Protein AF-A0AAV9NFY0-F1 (afdb_monomer_lite)

Radius of gyration: 28.4 Å; chains: 1; bounding box: 56×54×100 Å

pLDDT: mean 82.17, std 16.0, range [39.62, 98.62]

Secondary structure (DSSP, 8-state):
---GGGSPPPHHHHHHHHHHHH--SS-PPPGGGGHHHHHHHHHHHHHHHHTS-TTTTTTTT-S--SHHHHHHHHHHHHHTTTSBHHHHHHHHHH-HHHHTT--HHHHHHHHHHHHHHHH---B--GGGGGGSTTS--B---SSSBHHHHHHHHS--------TTTSB--TT--HHHHTT-GGGSTTTTTS-GGGS-----HHHHHHHHHTT----S-----S----BGGG-TTTHHHHHHHIIIIISSPPSSHHHHHH--S-HHHHHHHHHHHHHHHHHHHHHHHHHHHHHHHHHHHHHHHHHT-

Structure (mmCIF, N/CA/C/O backbone):
data_AF-A0AAV9NFY0-F1
#
_entry.id   AF-A0AAV9NFY0-F1
#
loop_
_atom_site.group_PDB
_atom_site.id
_atom_site.type_symbol
_atom_site.label_atom_id
_atom_site.label_alt_id
_atom_site.label_comp_id
_atom_site.label_asym_id
_atom_site.label_entity_id
_atom_site.label_seq_id
_atom_site.pdbx_PDB_ins_code
_atom_site.Cartn_x
_atom_site.Cartn_y
_atom_site.Cartn_z
_atom_site.occupancy
_atom_site.B_iso_or_equiv
_atom_site.auth_seq_id
_atom_site.auth_comp_id
_atom_site.auth_asym_id
_atom_site.auth_atom_id
_atom_site.pdbx_PDB_model_num
ATOM 1 N N . MET A 1 1 ? -4.321 25.212 15.165 1.00 55.75 1 MET A N 1
ATOM 2 C CA . MET A 1 1 ? -3.124 24.359 15.338 1.00 55.75 1 MET A CA 1
ATOM 3 C C . MET A 1 1 ? -3.125 23.376 14.185 1.00 55.75 1 MET A C 1
ATOM 5 O O . MET A 1 1 ? -4.157 22.753 13.983 1.00 55.75 1 MET A O 1
ATOM 9 N N . GLY A 1 2 ? -2.055 23.314 13.389 1.00 67.56 2 GLY A N 1
ATOM 10 C CA . GLY A 1 2 ? -1.957 22.322 12.312 1.00 67.56 2 GLY A CA 1
ATOM 11 C C . GLY A 1 2 ? -1.939 20.905 12.888 1.00 67.56 2 GLY A C 1
ATOM 12 O O . GLY A 1 2 ? -1.443 20.710 13.998 1.00 67.56 2 GLY A O 1
ATOM 13 N N . SER A 1 3 ? -2.513 19.942 12.166 1.00 78.06 3 SER A N 1
ATOM 14 C CA . SER A 1 3 ? -2.456 18.533 12.560 1.00 78.06 3 SER A CA 1
ATOM 15 C C . SER A 1 3 ? -1.004 18.048 12.506 1.00 78.06 3 SER A C 1
ATOM 17 O O . SER A 1 3 ? -0.350 18.176 11.470 1.00 78.06 3 SER A O 1
ATOM 19 N N . LEU A 1 4 ? -0.491 17.501 13.614 1.00 81.44 4 LEU A N 1
ATOM 20 C CA . LEU A 1 4 ? 0.865 16.935 13.677 1.00 81.44 4 LEU A CA 1
ATOM 21 C C . LEU A 1 4 ? 0.987 15.658 12.836 1.00 81.44 4 LEU A C 1
ATOM 23 O O . LEU A 1 4 ? 2.092 15.240 12.507 1.00 81.44 4 LEU A O 1
ATOM 27 N N . LEU A 1 5 ? -0.145 15.077 12.431 1.00 86.94 5 LEU A N 1
ATOM 28 C CA . LEU A 1 5 ? -0.211 13.917 11.546 1.00 86.94 5 LEU A CA 1
ATOM 29 C C . LEU A 1 5 ? 0.397 14.163 10.153 1.00 86.94 5 LEU A C 1
ATOM 31 O O . LEU A 1 5 ? 0.743 13.211 9.455 1.00 86.94 5 LEU A O 1
ATOM 35 N N . LEU A 1 6 ? 0.482 15.433 9.738 1.00 82.56 6 LEU A N 1
ATOM 36 C CA . LEU A 1 6 ? 0.958 15.842 8.412 1.00 82.56 6 LEU A CA 1
ATOM 37 C C . LEU A 1 6 ? 2.482 15.921 8.325 1.00 82.56 6 LEU A C 1
ATOM 39 O O . LEU A 1 6 ? 3.059 15.855 7.238 1.00 82.56 6 LEU A O 1
ATOM 43 N N . THR A 1 7 ? 3.147 16.081 9.465 1.00 89.56 7 THR A N 1
ATOM 44 C CA . THR A 1 7 ? 4.604 16.023 9.518 1.00 89.56 7 THR A CA 1
ATOM 45 C C . THR A 1 7 ? 5.061 14.574 9.522 1.00 89.56 7 THR A C 1
ATOM 47 O O . THR A 1 7 ? 4.370 13.699 10.031 1.00 89.56 7 THR A O 1
ATOM 50 N N . SER A 1 8 ? 6.234 14.305 8.946 1.00 92.19 8 SER A N 1
ATOM 51 C CA . SER A 1 8 ? 6.843 12.981 9.082 1.00 92.19 8 SER A CA 1
ATOM 52 C C . SER A 1 8 ? 7.008 12.667 10.574 1.00 92.19 8 SER A C 1
ATOM 54 O O . SER A 1 8 ? 7.524 13.534 11.286 1.00 92.19 8 SER A O 1
ATOM 56 N N . PRO A 1 9 ? 6.614 11.472 11.053 1.00 94.12 9 PRO A N 1
ATOM 57 C CA . PRO A 1 9 ? 6.821 11.098 12.446 1.00 94.12 9 PRO A CA 1
ATOM 58 C C . PRO A 1 9 ? 8.308 11.195 12.793 1.00 94.12 9 PRO A C 1
ATOM 60 O O . PRO A 1 9 ? 9.162 10.846 11.969 1.00 94.12 9 PRO A O 1
ATOM 63 N N . ALA A 1 10 ? 8.607 11.661 14.005 1.00 95.69 10 ALA A N 1
ATOM 64 C CA . ALA A 1 10 ? 9.953 11.599 14.562 1.00 95.69 10 ALA A CA 1
ATOM 65 C C . ALA A 1 10 ? 10.424 10.136 14.675 1.00 95.69 10 ALA A C 1
ATOM 67 O O . ALA A 1 10 ? 9.612 9.213 14.646 1.00 95.69 10 ALA A O 1
ATOM 68 N N . GLU A 1 11 ? 11.734 9.909 14.737 1.00 94.56 11 GLU A N 1
ATOM 69 C CA . GLU A 1 11 ? 12.327 8.563 14.690 1.00 94.56 11 GLU A CA 1
ATOM 70 C C . GLU A 1 11 ? 11.853 7.659 15.840 1.00 94.56 11 GLU A C 1
ATOM 72 O O . GLU A 1 11 ? 11.498 6.503 15.623 1.00 94.56 11 GLU A O 1
ATOM 77 N N . ASP A 1 12 ? 11.736 8.207 17.046 1.00 94.75 12 ASP A N 1
ATOM 78 C CA . ASP A 1 12 ? 11.167 7.535 18.215 1.00 94.75 12 ASP A CA 1
ATOM 79 C C . ASP A 1 12 ? 9.696 7.139 18.002 1.00 94.75 12 ASP A C 1
ATOM 81 O O . ASP A 1 12 ? 9.290 6.021 18.325 1.00 94.75 12 ASP A O 1
ATOM 85 N N . VAL A 1 13 ? 8.909 8.022 17.383 1.00 95.38 13 VAL A N 1
ATOM 86 C CA . VAL A 1 13 ? 7.513 7.752 17.014 1.00 95.38 13 VAL A CA 1
ATOM 87 C C . VAL A 1 13 ? 7.430 6.689 15.917 1.00 95.38 13 VAL A C 1
ATOM 89 O O . VAL A 1 13 ? 6.544 5.839 15.964 1.00 95.38 13 VAL A O 1
ATOM 92 N N . GLN A 1 14 ? 8.353 6.686 14.949 1.00 95.06 14 GLN A N 1
ATOM 93 C CA . GLN A 1 14 ? 8.437 5.623 13.942 1.00 95.06 14 GLN A CA 1
ATOM 94 C C . GLN A 1 14 ? 8.663 4.275 14.619 1.00 95.06 14 GLN A C 1
ATOM 96 O O . GLN A 1 14 ? 7.884 3.357 14.389 1.00 95.06 14 GLN A O 1
ATOM 101 N N . LEU A 1 15 ? 9.649 4.168 15.512 1.00 92.44 15 LEU A N 1
ATOM 102 C CA . LEU A 1 15 ? 9.906 2.935 16.260 1.00 92.44 15 LEU A CA 1
ATOM 103 C C . LEU A 1 15 ? 8.690 2.496 17.088 1.00 92.44 15 LEU A C 1
ATOM 105 O O . LEU A 1 15 ? 8.376 1.308 17.118 1.00 92.44 15 LEU A O 1
ATOM 109 N N . ALA A 1 16 ? 7.958 3.434 17.695 1.00 95.12 16 ALA A N 1
ATOM 110 C CA . ALA A 1 16 ? 6.722 3.129 18.416 1.00 95.12 16 ALA A CA 1
ATOM 111 C C . ALA A 1 16 ? 5.608 2.600 17.491 1.00 95.12 16 ALA A C 1
ATOM 113 O O . ALA A 1 16 ? 4.932 1.630 17.843 1.00 95.12 16 ALA A O 1
ATOM 114 N N . ILE A 1 17 ? 5.434 3.187 16.298 1.00 95.19 17 ILE A N 1
ATOM 115 C CA . ILE A 1 17 ? 4.502 2.687 15.271 1.00 95.19 17 ILE A CA 1
ATOM 116 C C . ILE A 1 17 ? 4.896 1.267 14.866 1.00 95.19 17 ILE A C 1
ATOM 118 O O . ILE A 1 17 ? 4.054 0.370 14.887 1.00 95.19 17 ILE A O 1
ATOM 122 N N . LEU A 1 18 ? 6.170 1.053 14.526 1.00 93.06 18 LEU A N 1
ATOM 123 C CA . LEU A 1 18 ? 6.678 -0.248 14.091 1.00 93.06 18 LEU A CA 1
ATOM 124 C C . LEU A 1 18 ? 6.509 -1.303 15.188 1.00 93.06 18 LEU A C 1
ATOM 126 O O . LEU A 1 18 ? 6.046 -2.404 14.903 1.00 93.06 18 LEU A O 1
ATOM 130 N N . GLY A 1 19 ? 6.789 -0.939 16.441 1.00 93.06 19 GLY A N 1
ATOM 131 C CA . GLY A 1 19 ? 6.533 -1.779 17.604 1.00 93.06 19 GLY A CA 1
ATOM 132 C C . GLY A 1 19 ? 5.056 -2.153 17.707 1.00 93.06 19 GLY A C 1
ATOM 133 O O . GLY A 1 19 ? 4.703 -3.321 17.692 1.00 93.06 19 GLY A O 1
ATOM 134 N N . VAL A 1 20 ? 4.133 -1.195 17.708 1.00 94.06 20 VAL A N 1
ATOM 135 C CA . VAL A 1 20 ? 2.707 -1.546 17.830 1.00 94.06 20 VAL A CA 1
ATOM 136 C C . VAL A 1 20 ? 2.196 -2.371 16.644 1.00 94.06 20 VAL A C 1
ATOM 138 O O . VAL A 1 20 ? 1.358 -3.258 16.827 1.00 94.06 20 VAL A O 1
ATOM 141 N N . PHE A 1 21 ? 2.697 -2.126 15.437 1.00 93.62 21 PHE A N 1
ATOM 142 C CA . PHE A 1 21 ? 2.168 -2.752 14.228 1.00 93.62 21 PHE A CA 1
ATOM 143 C C . PHE A 1 21 ? 2.713 -4.167 14.026 1.00 93.62 21 PHE A C 1
ATOM 145 O O . PHE A 1 21 ? 1.934 -5.056 13.674 1.00 93.62 21 PHE A O 1
ATOM 152 N N . PHE A 1 22 ? 4.005 -4.373 14.297 1.00 88.44 22 PHE A N 1
ATOM 153 C CA . PHE A 1 22 ? 4.735 -5.603 13.976 1.00 88.44 22 PHE A CA 1
ATOM 154 C C . PHE A 1 22 ? 5.272 -6.355 15.201 1.00 88.44 22 PHE A C 1
ATOM 156 O O . PHE A 1 22 ? 5.701 -7.496 15.059 1.00 88.44 22 PHE A O 1
ATOM 163 N N . ASP A 1 23 ? 5.249 -5.779 16.408 1.00 83.50 23 ASP A N 1
ATOM 164 C CA . ASP A 1 23 ? 5.735 -6.497 17.589 1.00 83.50 23 ASP A CA 1
ATOM 165 C C . ASP A 1 23 ? 4.782 -7.644 17.954 1.00 83.50 23 ASP A C 1
ATOM 167 O O . ASP A 1 23 ? 3.644 -7.446 18.404 1.00 83.50 23 ASP A O 1
ATOM 171 N N . ASN A 1 24 ? 5.294 -8.854 17.735 1.00 70.81 24 ASN A N 1
ATOM 172 C CA . ASN A 1 24 ? 4.739 -10.127 18.184 1.00 70.81 24 ASN A CA 1
ATOM 173 C C . ASN A 1 24 ? 5.495 -10.674 19.414 1.00 70.81 24 ASN A C 1
ATOM 175 O O . ASN A 1 24 ? 5.360 -11.848 19.758 1.00 70.81 24 ASN A O 1
ATOM 179 N N . GLY A 1 25 ? 6.290 -9.833 20.083 1.00 72.06 25 GLY A N 1
ATOM 180 C CA . GLY A 1 25 ? 6.914 -10.105 21.375 1.00 72.06 25 GLY A CA 1
ATOM 181 C C . GLY A 1 25 ? 8.348 -10.630 21.327 1.00 72.06 25 GLY A C 1
ATOM 182 O O . GLY A 1 25 ? 8.898 -10.885 22.392 1.00 72.06 25 GLY A O 1
ATOM 183 N N . ASN A 1 26 ? 8.966 -10.798 20.148 1.00 68.44 26 ASN A N 1
ATOM 184 C CA . ASN A 1 26 ? 10.285 -11.447 20.049 1.00 68.44 26 ASN A CA 1
ATOM 185 C C . ASN A 1 26 ? 11.326 -10.744 19.159 1.00 68.44 26 ASN A C 1
ATOM 187 O O . ASN A 1 26 ? 12.513 -11.013 19.329 1.00 68.44 26 ASN A O 1
ATOM 191 N N . HIS A 1 27 ? 10.941 -9.861 18.231 1.00 80.44 27 HIS A N 1
ATOM 192 C CA . HIS A 1 27 ? 11.902 -9.142 17.385 1.00 80.44 27 HIS A CA 1
ATOM 193 C C . HIS A 1 27 ? 11.233 -7.947 16.691 1.00 80.44 27 HIS A C 1
ATOM 195 O O . HIS A 1 27 ? 10.330 -8.138 15.881 1.00 80.44 27 HIS A O 1
ATOM 201 N N . VAL A 1 28 ? 11.697 -6.721 16.949 1.00 76.56 28 VAL A N 1
ATOM 202 C CA . VAL A 1 28 ? 11.313 -5.556 16.131 1.00 76.56 28 VAL A CA 1
ATOM 203 C C . VAL A 1 28 ? 12.152 -5.604 14.852 1.00 76.56 28 VAL A C 1
ATOM 205 O O . VAL A 1 28 ? 13.378 -5.666 14.961 1.00 76.56 28 VAL A O 1
ATOM 208 N N . PRO A 1 29 ? 11.557 -5.652 13.646 1.00 79.00 29 PRO A N 1
ATOM 209 C CA . PRO A 1 29 ? 12.341 -5.701 12.418 1.00 79.00 29 PRO A CA 1
ATOM 210 C C . PRO A 1 29 ? 13.229 -4.460 12.287 1.00 79.00 29 PRO A C 1
ATOM 212 O O . PRO A 1 29 ? 12.871 -3.379 12.756 1.00 79.00 29 PRO A O 1
ATOM 215 N N . ASP A 1 30 ? 14.382 -4.618 11.639 1.00 83.75 30 ASP A N 1
ATOM 216 C CA . ASP A 1 30 ? 15.305 -3.511 11.400 1.00 83.75 30 ASP A CA 1
ATOM 217 C C . ASP A 1 30 ? 14.607 -2.373 10.637 1.00 83.75 30 ASP A C 1
ATOM 219 O O . ASP A 1 30 ? 13.879 -2.615 9.665 1.00 83.75 30 ASP A O 1
ATOM 223 N N . GLN A 1 31 ? 14.825 -1.132 11.073 1.00 84.50 31 GLN A N 1
ATOM 224 C CA . GLN A 1 31 ? 14.125 0.044 10.552 1.00 84.50 31 GLN A CA 1
ATOM 225 C C . GLN A 1 31 ? 14.367 0.230 9.050 1.00 84.50 31 GLN A C 1
ATOM 227 O O . GLN A 1 31 ? 13.444 0.588 8.316 1.00 84.50 31 GLN A O 1
ATOM 232 N N . GLU A 1 32 ? 15.573 -0.079 8.567 1.00 85.06 32 GLU A N 1
ATOM 233 C CA . GLU A 1 32 ? 15.914 0.008 7.143 1.00 85.06 32 GLU A CA 1
ATOM 234 C C . GLU A 1 32 ? 15.077 -0.966 6.298 1.00 85.06 32 GLU A C 1
ATOM 236 O O . GLU A 1 32 ? 14.661 -0.638 5.182 1.00 85.06 32 GLU A O 1
ATOM 241 N N . SER A 1 33 ? 14.765 -2.153 6.830 1.00 81.75 33 SER A N 1
ATOM 242 C CA . SER A 1 33 ? 13.902 -3.131 6.148 1.00 81.75 33 SER A CA 1
ATOM 243 C C . SER A 1 33 ? 12.436 -2.678 6.076 1.00 81.75 33 SER A C 1
ATOM 245 O O . SER A 1 33 ? 11.690 -3.096 5.188 1.00 81.75 33 SER A O 1
ATOM 247 N N . LEU A 1 34 ? 12.036 -1.783 6.986 1.00 87.56 34 LEU A N 1
ATOM 248 C CA . LEU A 1 34 ? 10.688 -1.225 7.112 1.00 87.56 34 LEU A CA 1
ATOM 249 C C . LEU A 1 34 ? 10.532 0.143 6.439 1.00 87.56 34 LEU A C 1
ATOM 251 O O . LEU A 1 34 ? 9.438 0.711 6.436 1.00 87.56 34 LEU A O 1
ATOM 255 N N . LYS A 1 35 ? 11.582 0.660 5.795 1.00 89.12 35 LYS A N 1
ATOM 256 C CA . LYS A 1 35 ? 11.529 1.919 5.043 1.00 89.12 35 LYS A CA 1
ATOM 257 C C . LYS A 1 35 ? 10.394 1.971 4.003 1.00 89.12 35 LYS A C 1
ATOM 259 O O . LYS A 1 35 ? 9.690 2.982 3.987 1.00 89.12 35 LYS A O 1
ATOM 264 N N . PRO A 1 36 ? 10.120 0.918 3.202 1.00 87.00 36 PRO A N 1
ATOM 265 C CA . PRO A 1 36 ? 8.984 0.933 2.276 1.00 87.00 36 PRO A CA 1
ATOM 266 C C . PRO A 1 36 ? 7.634 1.093 2.989 1.00 87.00 36 PRO A C 1
ATOM 268 O O . PRO A 1 36 ? 6.749 1.793 2.498 1.00 87.00 36 PRO A O 1
ATOM 271 N N . PHE A 1 37 ? 7.482 0.489 4.173 1.00 91.25 37 PHE A N 1
ATOM 272 C CA . PHE A 1 37 ? 6.283 0.667 4.987 1.00 91.25 37 PHE A CA 1
ATOM 273 C C . PHE A 1 37 ? 6.158 2.103 5.500 1.00 91.25 37 PHE A C 1
ATOM 275 O O . PHE A 1 37 ? 5.073 2.671 5.434 1.00 91.25 37 PHE A O 1
ATOM 282 N N . LEU A 1 38 ? 7.245 2.713 5.974 1.00 92.94 38 LEU A N 1
ATOM 283 C CA . LEU A 1 38 ? 7.223 4.099 6.449 1.00 92.94 38 LEU A CA 1
ATOM 284 C C . LEU A 1 38 ? 6.894 5.091 5.322 1.00 92.94 38 LEU A C 1
ATOM 286 O O . LEU A 1 38 ? 6.175 6.065 5.551 1.00 92.94 38 LEU A O 1
ATOM 290 N N . GLU A 1 39 ? 7.353 4.830 4.094 1.00 90.75 39 GLU A N 1
ATOM 291 C CA . GLU A 1 39 ? 6.947 5.606 2.916 1.00 90.75 39 GLU A CA 1
ATOM 292 C C . GLU A 1 39 ? 5.457 5.436 2.600 1.00 90.75 39 GLU A C 1
ATOM 294 O O . GLU A 1 39 ? 4.767 6.431 2.360 1.00 90.75 39 GLU A O 1
ATOM 299 N N . TYR A 1 40 ? 4.938 4.205 2.661 1.00 90.62 40 TYR A N 1
ATOM 300 C CA . TYR A 1 40 ? 3.503 3.933 2.537 1.00 90.62 40 TYR A CA 1
ATOM 301 C C . TYR A 1 40 ? 2.691 4.646 3.627 1.00 90.62 40 TYR A C 1
ATOM 303 O O . TYR A 1 40 ? 1.722 5.335 3.318 1.00 90.62 40 TYR A O 1
ATOM 311 N N . TYR A 1 41 ? 3.123 4.550 4.884 1.00 94.06 41 TYR A N 1
ATOM 312 C CA . TYR A 1 41 ? 2.494 5.204 6.027 1.00 94.06 41 TYR A CA 1
ATOM 313 C C . TYR A 1 41 ? 2.416 6.717 5.812 1.00 94.06 41 TYR A C 1
ATOM 315 O O . TYR A 1 41 ? 1.337 7.300 5.901 1.00 94.06 41 TYR A O 1
ATOM 323 N N . LYS A 1 42 ? 3.543 7.344 5.447 1.00 92.94 42 LYS A N 1
ATOM 324 C CA . LYS A 1 42 ? 3.621 8.782 5.159 1.00 92.94 42 LYS A CA 1
ATOM 325 C C . LYS A 1 42 ? 2.705 9.186 4.007 1.00 92.94 42 LYS A C 1
ATOM 327 O O . LYS A 1 42 ? 2.086 10.246 4.055 1.00 92.94 42 LYS A O 1
ATOM 332 N N . LYS A 1 43 ? 2.636 8.364 2.960 1.00 90.44 43 LYS A N 1
ATOM 333 C CA . LYS A 1 43 ? 1.755 8.608 1.819 1.00 90.44 43 LYS A CA 1
ATOM 334 C C . LYS A 1 43 ? 0.286 8.576 2.245 1.00 90.44 43 LYS A C 1
ATOM 336 O O . LYS A 1 43 ? -0.438 9.518 1.948 1.00 90.44 43 LYS A O 1
ATOM 341 N N . GLU A 1 44 ? -0.139 7.543 2.968 1.00 89.56 44 GLU A N 1
ATOM 342 C CA . GLU A 1 44 ? -1.527 7.402 3.427 1.00 89.56 44 GLU A CA 1
ATOM 343 C C . GLU A 1 44 ? -1.937 8.510 4.407 1.00 89.56 44 GLU A C 1
ATOM 345 O O . GLU A 1 44 ? -3.052 9.020 4.309 1.00 89.56 44 GLU A O 1
ATOM 350 N N . THR A 1 45 ? -1.052 8.944 5.315 1.00 91.12 45 THR A N 1
ATOM 351 C CA . THR A 1 45 ? -1.362 10.074 6.209 1.00 91.12 45 THR A CA 1
ATOM 352 C C . THR A 1 45 ? -1.387 11.415 5.475 1.00 91.12 45 THR A C 1
ATOM 354 O O . THR A 1 45 ? -2.180 12.280 5.838 1.00 91.12 45 THR A O 1
ATOM 357 N N . ALA A 1 46 ? -0.579 11.592 4.423 1.00 87.44 46 ALA A N 1
ATOM 358 C CA . ALA A 1 46 ? -0.615 12.786 3.575 1.00 87.44 46 ALA A CA 1
ATOM 359 C C . ALA A 1 46 ? -1.857 12.834 2.668 1.00 87.44 46 ALA A C 1
ATOM 361 O O . ALA A 1 46 ? -2.404 13.909 2.434 1.00 87.44 46 ALA A O 1
ATOM 362 N N . GLU A 1 47 ? -2.343 11.689 2.174 1.00 82.88 47 GLU A N 1
ATOM 363 C CA . GLU A 1 47 ? -3.570 11.617 1.362 1.00 82.88 47 GLU A CA 1
ATOM 364 C C . GLU A 1 47 ? -4.815 12.098 2.119 1.00 82.88 47 GLU A C 1
ATOM 366 O O . GLU A 1 47 ? -5.755 12.595 1.494 1.00 82.88 47 GLU A O 1
ATOM 371 N N . LEU A 1 48 ? -4.814 12.006 3.453 1.00 79.69 48 LEU A N 1
ATOM 372 C CA . LEU A 1 48 ? -5.875 12.583 4.280 1.00 79.69 48 LEU A CA 1
ATOM 373 C C . LEU A 1 48 ? -5.964 14.102 4.126 1.00 79.69 48 LEU A C 1
ATOM 375 O O . LEU A 1 48 ? -7.053 14.638 4.244 1.00 79.69 48 LEU A O 1
ATOM 379 N N . ASP A 1 49 ? -4.862 14.786 3.823 1.00 75.25 49 ASP A N 1
ATOM 380 C CA . ASP A 1 49 ? -4.849 16.237 3.616 1.00 75.25 49 ASP A CA 1
ATOM 381 C C . ASP A 1 49 ? -5.372 16.604 2.221 1.00 75.25 49 ASP A C 1
ATOM 383 O O . ASP A 1 49 ? -6.272 17.426 2.057 1.00 75.25 49 ASP A O 1
ATOM 387 N N . PHE A 1 50 ? -4.850 15.926 1.193 1.00 67.38 50 PHE A N 1
ATOM 388 C CA . PHE A 1 50 ? -5.173 16.217 -0.207 1.00 67.38 50 PHE A CA 1
ATOM 389 C C . PHE A 1 50 ? -6.589 15.804 -0.606 1.00 67.38 50 PHE A C 1
ATOM 391 O O . PHE A 1 50 ? -7.170 16.379 -1.529 1.00 67.38 50 PHE A O 1
ATOM 398 N N . GLY A 1 51 ? -7.137 14.784 0.054 1.00 57.91 51 GLY A N 1
ATOM 399 C CA . GLY A 1 51 ? -8.436 14.229 -0.289 1.00 57.91 51 GLY A CA 1
ATOM 400 C C . GLY A 1 51 ? -9.628 14.961 0.305 1.00 57.91 51 GLY A C 1
ATOM 401 O O . GLY A 1 51 ? -10.773 14.746 -0.108 1.00 57.91 51 GLY A O 1
ATOM 402 N N . VAL A 1 52 ? -9.388 15.857 1.252 1.00 55.59 52 VAL A N 1
ATOM 403 C CA . VAL A 1 52 ? -10.471 16.627 1.826 1.00 55.59 52 VAL A CA 1
ATOM 404 C C . VAL A 1 52 ? -10.686 17.840 0.939 1.00 55.59 52 VAL A C 1
ATOM 406 O O . VAL A 1 52 ? -9.979 18.842 1.018 1.00 55.59 52 VAL A O 1
ATOM 409 N N . GLN A 1 53 ? -11.678 17.738 0.048 1.00 56.03 53 GLN A N 1
ATOM 410 C CA . GLN A 1 53 ? -12.161 18.898 -0.694 1.00 56.03 53 GLN A CA 1
ATOM 411 C C . GLN A 1 53 ? -12.306 20.081 0.280 1.00 56.03 53 GLN A C 1
ATOM 413 O O . GLN A 1 53 ? -12.859 19.884 1.367 1.00 56.03 53 GLN A O 1
ATOM 418 N N . PRO A 1 54 ? -11.910 21.311 -0.099 1.00 56.59 54 PRO A N 1
ATOM 419 C CA . PRO A 1 54 ? -11.936 22.477 0.790 1.00 56.59 54 PRO A CA 1
ATOM 420 C C . PRO A 1 54 ? -13.292 22.734 1.474 1.00 56.59 54 PRO A C 1
ATOM 422 O O . PRO A 1 54 ? -13.364 23.456 2.455 1.00 56.59 54 PRO A O 1
ATOM 425 N N . ARG A 1 55 ? -14.382 22.137 0.970 1.00 54.66 55 ARG A N 1
ATOM 426 C CA . ARG A 1 55 ? -15.739 22.248 1.524 1.00 54.66 55 ARG A CA 1
ATOM 427 C C . ARG A 1 55 ? -16.076 21.238 2.630 1.00 54.66 55 ARG A C 1
ATOM 429 O O . ARG A 1 55 ? -17.033 21.466 3.355 1.00 54.66 55 ARG A O 1
ATOM 436 N N . ILE A 1 56 ? -15.319 20.147 2.759 1.00 55.69 56 ILE A N 1
ATOM 437 C CA . ILE A 1 56 ? -15.467 19.119 3.812 1.00 55.69 56 ILE A CA 1
ATOM 438 C C . ILE A 1 56 ? -14.344 19.279 4.875 1.00 55.69 56 ILE A C 1
ATOM 440 O O . ILE A 1 56 ? -14.359 18.655 5.931 1.00 55.69 56 ILE A O 1
ATOM 444 N N . SER A 1 57 ? -13.383 20.173 4.617 1.00 50.50 57 SER A N 1
ATOM 445 C CA . SER A 1 57 ? -12.100 20.324 5.321 1.00 50.50 57 SER A CA 1
ATOM 446 C C . SER A 1 57 ? -12.164 20.829 6.752 1.00 50.50 57 SER A C 1
ATOM 448 O O . SER A 1 57 ? -11.354 20.398 7.569 1.00 50.50 57 SER A O 1
ATOM 450 N N . GLU A 1 58 ? -13.127 21.671 7.110 1.00 58.69 58 GLU A N 1
ATOM 451 C CA . GLU A 1 58 ? -12.981 22.398 8.374 1.00 58.69 58 GLU A CA 1
ATOM 452 C C . GLU A 1 58 ? -13.336 21.579 9.627 1.00 58.69 58 GLU A C 1
ATOM 454 O O . GLU A 1 58 ? -12.833 21.904 10.698 1.00 58.69 58 GLU A O 1
ATOM 459 N N . ASN A 1 59 ? -14.102 20.481 9.517 1.00 58.41 59 ASN A N 1
ATOM 460 C CA . ASN A 1 59 ? -14.583 19.749 10.703 1.00 58.41 59 ASN A CA 1
ATOM 461 C C . ASN A 1 59 ? -14.193 18.261 10.783 1.00 58.41 59 ASN A C 1
ATOM 463 O O . ASN A 1 59 ? -14.049 17.741 11.885 1.00 58.41 59 ASN A O 1
ATOM 467 N N . HIS A 1 60 ? -13.975 17.562 9.665 1.00 60.03 60 HIS A N 1
ATOM 468 C CA . HIS A 1 60 ? -13.928 16.089 9.678 1.00 60.03 60 HIS A CA 1
ATOM 469 C C . HIS A 1 60 ? -12.584 15.458 10.100 1.00 60.03 60 HIS A C 1
ATOM 471 O O . HIS A 1 60 ? -12.544 14.266 10.393 1.00 60.03 60 HIS A O 1
ATOM 477 N N . MET A 1 61 ? -11.485 16.222 10.153 1.00 59.62 61 MET A N 1
ATOM 478 C CA . MET A 1 61 ? -10.140 15.701 10.474 1.00 59.62 61 MET A CA 1
ATOM 479 C C . MET A 1 61 ? -9.699 15.920 11.929 1.00 59.62 61 MET A C 1
ATOM 481 O O . MET A 1 61 ? -8.531 15.733 12.262 1.00 59.62 61 MET A O 1
ATOM 485 N N . THR A 1 62 ? -10.607 16.314 12.824 1.00 65.88 62 THR A N 1
ATOM 486 C CA . THR A 1 62 ? -10.213 16.731 14.182 1.00 65.88 62 THR A CA 1
ATOM 487 C C . THR A 1 62 ? -9.818 15.591 15.123 1.00 65.88 62 THR A C 1
ATOM 489 O O . THR A 1 62 ? -9.265 15.869 16.192 1.00 65.88 62 THR A O 1
ATOM 492 N N . VAL A 1 63 ? -10.068 14.336 14.741 1.00 85.56 63 VAL A N 1
ATOM 493 C CA . VAL A 1 63 ? -9.946 13.184 15.646 1.00 85.56 63 VAL A CA 1
ATOM 494 C C . VAL A 1 63 ? -8.528 12.653 15.760 1.00 85.56 63 VAL A C 1
ATOM 496 O O . VAL A 1 63 ? -8.023 12.510 16.867 1.00 85.56 63 VAL A O 1
ATOM 499 N N . LEU A 1 64 ? -7.867 12.381 14.634 1.00 90.75 64 LEU A N 1
ATOM 500 C CA . LEU A 1 64 ? -6.487 11.900 14.632 1.00 90.75 64 LEU A CA 1
ATOM 501 C C . LEU A 1 64 ? -5.539 13.084 14.473 1.00 90.75 64 LEU A C 1
ATOM 503 O O . LEU A 1 64 ? -5.212 13.505 13.362 1.00 90.75 64 LEU A O 1
ATOM 507 N N . ARG A 1 65 ? -5.124 13.650 15.606 1.00 91.44 65 ARG A N 1
ATOM 508 C CA . ARG A 1 65 ? -4.268 14.845 15.642 1.00 91.44 65 ARG A CA 1
ATOM 509 C C . ARG A 1 65 ? -2.793 14.485 15.617 1.00 91.44 65 ARG A C 1
ATOM 511 O O . ARG A 1 65 ? -1.971 15.278 15.157 1.00 91.44 65 ARG A O 1
ATOM 518 N N . THR A 1 66 ? -2.469 13.311 16.146 1.00 94.25 66 THR A N 1
ATOM 519 C CA . THR A 1 66 ? -1.109 12.838 16.386 1.00 94.25 66 THR A CA 1
ATOM 520 C C . THR A 1 66 ? -0.958 11.388 15.942 1.00 94.25 66 THR A C 1
ATOM 522 O O . THR A 1 66 ? -1.930 10.635 15.866 1.00 94.25 66 THR A O 1
ATOM 525 N N . HIS A 1 67 ? 0.277 10.967 15.675 1.00 95.38 67 HIS A N 1
ATOM 526 C CA . HIS A 1 67 ? 0.563 9.555 15.413 1.00 95.38 67 HIS A CA 1
ATOM 527 C C . HIS A 1 67 ? 0.274 8.669 16.638 1.00 95.38 67 HIS A C 1
ATOM 529 O O . HIS A 1 67 ? -0.116 7.517 16.468 1.00 95.38 67 HIS A O 1
ATOM 535 N N . ASP A 1 68 ? 0.351 9.221 17.853 1.00 95.69 68 ASP A N 1
ATOM 536 C CA . ASP A 1 68 ? -0.039 8.524 19.084 1.00 95.69 68 ASP A CA 1
ATOM 537 C C . ASP A 1 68 ? -1.516 8.120 19.088 1.00 95.69 68 ASP A C 1
ATOM 539 O O . ASP A 1 68 ? -1.863 7.078 19.642 1.00 95.69 68 ASP A O 1
ATOM 543 N N . ASP A 1 69 ? -2.393 8.902 18.451 1.00 95.44 69 ASP A N 1
ATOM 544 C CA . ASP A 1 69 ? -3.811 8.551 18.326 1.00 95.44 69 ASP A CA 1
ATOM 545 C C . ASP A 1 69 ? -3.999 7.313 17.431 1.00 95.44 69 ASP A C 1
ATOM 547 O O . ASP A 1 69 ? -4.823 6.445 17.733 1.00 95.44 69 ASP A O 1
ATOM 551 N N . ILE A 1 70 ? -3.189 7.179 16.369 1.00 96.25 70 ILE A N 1
ATOM 552 C CA . ILE A 1 70 ? -3.172 5.985 15.505 1.00 96.25 70 ILE A CA 1
ATOM 553 C C . ILE A 1 70 ? -2.667 4.777 16.295 1.00 96.25 70 ILE A C 1
ATOM 555 O O . ILE A 1 70 ? -3.328 3.739 16.296 1.00 96.25 70 ILE A O 1
ATOM 559 N N . ILE A 1 71 ? -1.527 4.915 16.981 1.00 96.38 71 ILE A N 1
ATOM 560 C CA . ILE A 1 71 ? -0.928 3.873 17.832 1.00 96.38 71 ILE A CA 1
ATOM 561 C C . ILE A 1 71 ? -1.952 3.387 18.867 1.00 96.38 71 ILE A C 1
ATOM 563 O O . ILE A 1 71 ? -2.181 2.186 19.017 1.00 96.38 71 ILE A O 1
ATOM 567 N N . HIS A 1 72 ? -2.610 4.319 19.557 1.00 96.94 72 HIS A N 1
ATOM 568 C CA . HIS A 1 72 ? -3.633 4.014 20.551 1.00 96.94 72 HIS A CA 1
ATOM 569 C C . HIS A 1 72 ? -4.826 3.263 19.942 1.00 96.94 72 HIS A C 1
ATOM 571 O O . HIS A 1 72 ? -5.243 2.230 20.469 1.00 96.94 72 HIS A O 1
ATOM 577 N N . THR A 1 73 ? -5.333 3.734 18.801 1.00 97.12 73 THR A N 1
ATOM 578 C CA . THR A 1 73 ? -6.447 3.085 18.097 1.00 97.12 73 THR A CA 1
ATOM 579 C C . THR A 1 73 ? -6.081 1.660 17.668 1.00 97.12 73 THR A C 1
ATOM 581 O O . THR A 1 73 ? -6.866 0.735 17.875 1.00 97.12 73 THR A O 1
ATOM 584 N N . VAL A 1 74 ? -4.869 1.444 17.142 1.00 97.00 74 VAL A N 1
ATOM 585 C CA . VAL A 1 74 ? -4.377 0.107 16.764 1.00 97.00 74 VAL A CA 1
ATOM 586 C C . VAL A 1 74 ? -4.235 -0.807 17.981 1.00 97.00 74 VAL A C 1
ATOM 588 O O . VAL A 1 74 ? -4.630 -1.968 17.905 1.00 97.00 74 VAL A O 1
ATOM 591 N N . ASN A 1 75 ? -3.763 -0.305 19.123 1.00 96.31 75 ASN A N 1
ATOM 592 C CA . ASN A 1 75 ? -3.713 -1.091 20.360 1.00 96.31 75 ASN A CA 1
ATOM 593 C C . ASN A 1 75 ? -5.106 -1.553 20.817 1.00 96.31 75 ASN A C 1
ATOM 595 O O . ASN A 1 75 ? -5.273 -2.717 21.189 1.00 96.31 75 ASN A O 1
ATOM 599 N N . ILE A 1 76 ? -6.120 -0.683 20.733 1.00 97.44 76 ILE A N 1
ATOM 600 C CA . ILE A 1 76 ? -7.512 -1.063 21.024 1.00 97.44 76 ILE A CA 1
ATOM 601 C C . ILE A 1 76 ? -7.989 -2.144 20.048 1.00 97.44 76 ILE A C 1
ATOM 603 O O . ILE A 1 76 ? -8.564 -3.138 20.490 1.00 97.44 76 ILE A O 1
ATOM 607 N N . LEU A 1 77 ? -7.718 -1.997 18.749 1.00 97.19 77 LEU A N 1
ATOM 608 C CA . LEU A 1 77 ? -8.085 -2.995 17.737 1.00 97.19 77 LEU A CA 1
ATOM 609 C C . LEU A 1 77 ? -7.395 -4.350 17.989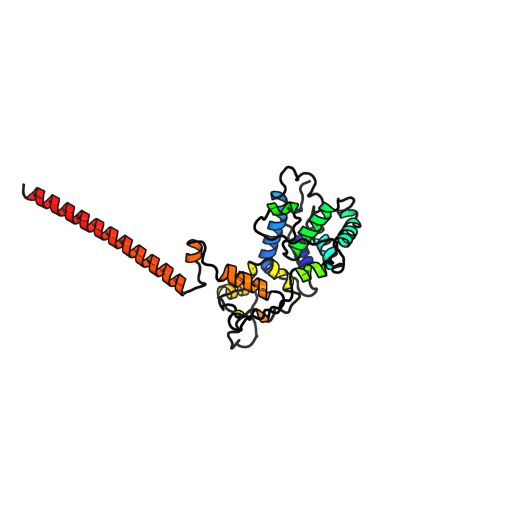 1.00 97.19 77 LEU A C 1
ATOM 611 O O . LEU A 1 77 ? -8.064 -5.384 17.992 1.00 97.19 77 LEU A O 1
ATOM 615 N N . LYS A 1 78 ? -6.083 -4.357 18.274 1.00 95.31 78 LYS A N 1
ATOM 616 C CA . LYS A 1 78 ? -5.307 -5.572 18.597 1.00 95.31 78 LYS A CA 1
ATOM 617 C C . LYS A 1 78 ? -5.856 -6.288 19.831 1.00 95.31 78 LYS A C 1
ATOM 619 O O . LYS A 1 78 ? -5.963 -7.513 19.812 1.00 95.31 78 LYS A O 1
ATOM 624 N N . GLY A 1 79 ? -6.217 -5.538 20.873 1.00 96.06 79 GLY A N 1
ATOM 625 C CA . GLY A 1 79 ? -6.733 -6.084 22.130 1.00 96.06 79 GLY A CA 1
ATOM 626 C C . GLY A 1 79 ? -8.184 -6.578 22.079 1.00 96.06 79 GLY A C 1
ATOM 627 O O . GLY A 1 79 ? -8.603 -7.287 22.988 1.00 96.06 79 GLY A O 1
ATOM 628 N N . ASN A 1 80 ? -8.951 -6.226 21.041 1.00 97.62 80 ASN A N 1
ATOM 629 C CA . ASN A 1 80 ? -10.398 -6.467 20.971 1.00 97.62 80 ASN A CA 1
ATOM 630 C C . ASN A 1 80 ? -10.823 -7.078 19.619 1.00 97.62 80 ASN A C 1
ATOM 632 O O . ASN A 1 80 ? -11.813 -6.667 19.018 1.00 97.62 80 ASN A O 1
ATOM 636 N N . GLN A 1 81 ? -10.084 -8.076 19.118 1.00 97.06 81 GLN A N 1
ATOM 637 C CA . GLN A 1 81 ? -10.360 -8.690 17.804 1.00 97.06 81 GLN A CA 1
ATOM 638 C C . GLN A 1 81 ? -11.738 -9.364 17.702 1.00 97.06 81 GLN A C 1
ATOM 640 O O . GLN A 1 81 ? -12.291 -9.492 16.611 1.00 97.06 81 GLN A O 1
ATOM 645 N N . ASP A 1 82 ? -12.298 -9.800 18.826 1.00 98.00 82 ASP A N 1
ATOM 646 C CA . ASP A 1 82 ? -13.609 -10.452 18.879 1.00 98.00 82 ASP A CA 1
ATOM 647 C C . ASP A 1 82 ? -14.762 -9.456 19.091 1.00 98.00 82 ASP A C 1
ATOM 649 O O . ASP A 1 82 ? -15.920 -9.860 19.152 1.00 98.00 82 ASP A O 1
ATOM 653 N N . SER A 1 83 ? -14.464 -8.156 19.153 1.00 98.38 83 SER A N 1
ATOM 654 C CA . SER A 1 83 ? -15.466 -7.096 19.233 1.00 98.38 83 SER A CA 1
ATOM 655 C C . SER A 1 83 ? -15.947 -6.650 17.853 1.00 98.38 83 SER A C 1
ATOM 657 O O . SER A 1 83 ? -15.214 -6.670 16.859 1.00 98.38 83 SER A O 1
ATOM 659 N N . THR A 1 84 ? -17.202 -6.219 17.809 1.00 98.44 84 THR A N 1
ATOM 660 C CA . THR A 1 84 ? -17.820 -5.551 16.657 1.00 98.44 84 THR A CA 1
ATOM 661 C C . THR A 1 84 ? -17.317 -4.118 16.511 1.00 98.44 84 THR A C 1
ATOM 663 O O . THR A 1 84 ? -16.845 -3.497 17.470 1.00 98.44 84 THR A O 1
ATOM 666 N N . ARG A 1 85 ? -17.480 -3.536 15.321 1.00 97.94 85 ARG A N 1
ATOM 667 C CA . ARG A 1 85 ? -17.105 -2.138 15.071 1.00 97.94 85 ARG A CA 1
ATOM 668 C C . ARG A 1 85 ? -17.819 -1.153 16.006 1.00 97.94 85 ARG A C 1
ATOM 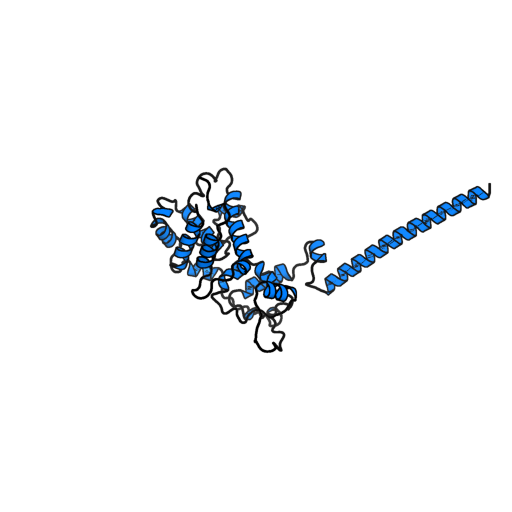670 O O . ARG A 1 85 ? -17.209 -0.197 16.488 1.00 97.94 85 ARG A O 1
ATOM 677 N N . LEU A 1 86 ? -19.092 -1.404 16.319 1.00 97.94 86 LEU A N 1
ATOM 678 C CA . LEU A 1 86 ? -19.870 -0.610 17.274 1.00 97.94 86 LEU A CA 1
ATOM 679 C C . LEU A 1 86 ? -19.278 -0.658 18.692 1.00 97.94 86 LEU A C 1
ATOM 681 O O . LEU A 1 86 ? -19.258 0.354 19.393 1.00 97.94 86 LEU A O 1
ATOM 685 N N . GLU A 1 87 ? -18.795 -1.818 19.132 1.00 98.06 87 GLU A N 1
ATOM 686 C CA . GLU A 1 87 ? -18.142 -1.962 20.436 1.00 98.06 87 GLU A CA 1
ATOM 687 C C . GLU A 1 87 ? -16.793 -1.244 20.473 1.00 98.06 87 GLU A C 1
ATOM 689 O O . GLU A 1 87 ? -16.533 -0.523 21.436 1.00 98.06 87 GLU A O 1
ATOM 694 N N . ILE A 1 88 ? -15.988 -1.338 19.408 1.00 98.19 88 ILE A N 1
ATOM 695 C CA . ILE A 1 88 ? -14.738 -0.570 19.287 1.00 98.19 88 ILE A CA 1
ATOM 696 C C . ILE A 1 88 ? -15.006 0.937 19.353 1.00 98.19 88 ILE A C 1
ATOM 698 O O . ILE A 1 88 ? -14.317 1.641 20.091 1.00 98.19 88 ILE A O 1
ATOM 702 N N . ARG A 1 89 ? -16.045 1.443 18.670 1.00 97.31 89 ARG A N 1
ATOM 703 C CA . ARG A 1 89 ? -16.452 2.857 18.790 1.00 97.31 89 ARG A CA 1
ATOM 704 C C . ARG A 1 89 ? -16.763 3.246 20.231 1.00 97.31 89 ARG A C 1
ATOM 706 O O . ARG A 1 89 ? -16.314 4.288 20.696 1.00 97.31 89 ARG A O 1
ATOM 713 N N . LYS A 1 90 ? -17.504 2.405 20.959 1.00 96.88 90 LYS A N 1
ATOM 714 C CA . LYS A 1 90 ? -17.807 2.638 22.381 1.00 96.88 90 LYS A CA 1
ATOM 715 C C . LYS A 1 90 ? -16.546 2.623 23.245 1.00 96.88 90 LYS A C 1
ATOM 717 O O . LYS A 1 90 ? -16.485 3.387 24.201 1.00 96.88 90 LYS A O 1
ATOM 722 N N . LEU A 1 91 ? -15.566 1.771 22.936 1.00 96.88 91 LEU A N 1
ATOM 723 C CA . LEU A 1 91 ? -14.285 1.734 23.646 1.00 96.88 91 LEU A CA 1
ATOM 724 C C . LEU A 1 91 ? -13.467 3.003 23.401 1.00 96.88 91 LEU A C 1
ATOM 726 O O . LEU A 1 91 ? -13.001 3.597 24.367 1.00 96.88 91 LEU A O 1
ATOM 730 N N . LEU A 1 92 ? -13.369 3.461 22.151 1.00 96.38 92 LEU A N 1
ATOM 731 C CA . LEU A 1 92 ? -12.686 4.713 21.809 1.00 96.38 92 LEU A CA 1
ATOM 732 C C . LEU A 1 92 ? -13.365 5.915 22.479 1.00 96.38 92 LEU A C 1
ATOM 734 O O . LEU A 1 92 ? -12.698 6.705 23.135 1.00 96.38 92 LEU A O 1
ATOM 738 N N . ASN A 1 93 ? -14.700 5.988 22.438 1.00 95.56 93 ASN A N 1
ATOM 739 C CA . ASN A 1 93 ? -15.480 7.043 23.100 1.00 95.56 93 ASN A CA 1
ATOM 740 C C . ASN A 1 93 ? -15.330 7.086 24.631 1.00 95.56 93 ASN A C 1
ATOM 742 O O . ASN A 1 93 ? -15.612 8.115 25.244 1.00 95.56 93 ASN A O 1
ATOM 746 N N . ARG A 1 94 ? -14.926 5.982 25.277 1.00 95.56 94 ARG A N 1
ATOM 747 C CA . ARG A 1 94 ? -14.661 5.971 26.726 1.00 95.56 94 ARG A CA 1
ATOM 748 C C . ARG A 1 94 ? -13.363 6.690 27.080 1.00 95.56 94 ARG A C 1
ATOM 750 O O . ARG A 1 94 ? -13.246 7.158 28.213 1.00 95.56 94 ARG A O 1
ATOM 757 N N . ASP A 1 95 ? -12.417 6.797 26.149 1.00 94.31 95 ASP A N 1
ATOM 758 C CA . ASP A 1 95 ? -11.203 7.583 26.351 1.00 94.31 95 ASP A CA 1
ATOM 759 C C . ASP A 1 95 ? -11.500 9.072 26.125 1.00 94.31 95 ASP A C 1
ATOM 761 O O . ASP A 1 95 ? -11.281 9.648 25.054 1.00 94.31 95 ASP A O 1
ATOM 765 N N . ALA A 1 96 ? -12.027 9.699 27.178 1.00 87.75 96 ALA A N 1
ATOM 766 C CA . ALA A 1 96 ? -12.409 11.105 27.174 1.00 87.75 96 ALA A CA 1
ATOM 767 C C . ALA A 1 96 ? -11.234 12.061 26.890 1.00 87.75 96 ALA A C 1
ATOM 769 O O . ALA A 1 96 ? -11.459 13.205 26.504 1.00 87.75 96 ALA A O 1
ATOM 770 N N . CYS A 1 97 ? -9.982 11.625 27.056 1.00 90.44 97 CYS A N 1
ATOM 771 C CA . CYS A 1 97 ? -8.828 12.471 26.761 1.00 90.44 97 CYS A CA 1
ATOM 772 C C . CYS A 1 97 ? -8.600 12.637 25.252 1.00 90.44 97 CYS A C 1
ATOM 774 O O . CYS A 1 97 ? -8.075 13.670 24.836 1.00 90.44 97 CYS A O 1
ATOM 776 N N . ARG A 1 98 ? -8.987 11.642 24.440 1.00 91.75 98 ARG A N 1
ATOM 777 C CA . ARG A 1 98 ? -8.707 11.609 22.993 1.00 91.75 98 ARG A CA 1
ATOM 778 C C . ARG A 1 98 ? -9.955 11.768 22.128 1.00 91.75 98 ARG A C 1
ATOM 780 O O . ARG A 1 98 ? -9.919 12.517 21.158 1.00 91.75 98 ARG A O 1
ATOM 787 N N . PHE A 1 99 ? -11.058 11.117 22.500 1.00 92.38 99 PHE A N 1
ATOM 788 C CA . PHE A 1 99 ? -12.266 11.018 21.667 1.00 92.38 99 PHE A CA 1
ATOM 789 C C . PHE A 1 99 ? -13.526 11.571 22.356 1.00 92.38 99 PHE A C 1
ATOM 791 O O . PHE A 1 99 ? -14.649 11.221 21.990 1.00 92.38 99 PHE A O 1
ATOM 798 N N . ALA A 1 100 ? -13.384 12.423 23.381 1.00 88.94 100 ALA A N 1
ATOM 799 C CA . ALA A 1 100 ? -14.548 12.983 24.068 1.00 88.94 100 ALA A CA 1
ATOM 800 C C . ALA A 1 100 ? -15.453 13.767 23.110 1.00 88.94 100 ALA A C 1
ATOM 802 O O . ALA A 1 100 ? -15.045 14.763 22.516 1.00 88.94 100 ALA A O 1
ATOM 803 N N . SER A 1 101 ? -16.727 13.371 23.065 1.00 90.19 101 SER A N 1
ATOM 804 C CA . SER A 1 101 ? -17.771 14.010 22.247 1.00 90.19 101 SER A CA 1
ATOM 805 C C . SER A 1 101 ? -17.498 13.976 20.740 1.00 90.19 101 SER A C 1
ATOM 807 O O . SER A 1 101 ? -18.091 14.754 19.992 1.00 90.19 101 SER A O 1
ATOM 809 N N . THR A 1 102 ? -16.615 13.086 20.288 1.00 93.06 102 THR A N 1
ATOM 810 C CA . THR A 1 102 ? -16.343 12.899 18.868 1.00 93.06 102 THR A CA 1
ATOM 811 C C . THR A 1 102 ? -17.541 12.224 18.191 1.00 93.06 102 THR A C 1
ATOM 813 O O . THR A 1 102 ? -18.009 11.188 18.670 1.00 93.06 102 THR A O 1
ATOM 816 N N . PRO A 1 103 ? -18.054 12.763 17.072 1.00 93.56 103 PRO A N 1
ATOM 817 C CA . PRO A 1 103 ? -19.104 12.106 16.308 1.00 93.56 103 PRO A CA 1
ATOM 818 C C . PRO A 1 103 ? -18.682 10.716 15.813 1.00 93.56 103 PRO A C 1
ATOM 820 O O . PRO A 1 103 ? -17.555 10.511 15.359 1.00 93.56 103 PRO A O 1
ATOM 823 N N . ASP A 1 104 ? -19.620 9.771 15.812 1.00 93.88 104 ASP A N 1
ATOM 824 C CA . ASP A 1 104 ? -19.378 8.379 15.417 1.00 93.88 104 ASP A CA 1
ATOM 825 C C . ASP A 1 104 ? -18.716 8.216 14.039 1.00 93.88 104 ASP A C 1
ATOM 827 O O . ASP A 1 104 ? -17.897 7.312 13.851 1.00 93.88 104 ASP A O 1
ATOM 831 N N . HIS A 1 105 ? -19.048 9.072 13.064 1.00 91.94 105 HIS A N 1
ATOM 832 C CA . HIS A 1 105 ? -18.452 9.002 11.726 1.00 91.94 105 HIS A CA 1
ATOM 833 C C . HIS A 1 105 ? -16.957 9.329 11.734 1.00 91.94 105 HIS A C 1
ATOM 835 O O . HIS A 1 105 ? -16.210 8.749 10.954 1.00 91.94 105 HIS A O 1
ATOM 841 N N . GLU A 1 106 ? -16.493 10.201 12.626 1.00 91.44 106 GLU A N 1
ATOM 842 C CA . GLU A 1 106 ? -15.073 10.556 12.706 1.00 91.44 106 GLU A CA 1
ATOM 843 C C . GLU A 1 106 ? -14.264 9.470 13.421 1.00 91.44 106 GLU A C 1
ATOM 845 O O . GLU A 1 106 ? -13.142 9.161 13.020 1.00 91.44 106 GLU A O 1
ATOM 850 N N . ILE A 1 107 ? -14.864 8.802 14.411 1.00 94.56 107 ILE A N 1
ATOM 851 C CA . ILE A 1 107 ? -14.280 7.598 15.023 1.00 94.56 107 ILE A CA 1
ATOM 852 C C . ILE A 1 107 ? -14.176 6.480 13.983 1.00 94.56 107 ILE A C 1
ATOM 854 O O . ILE A 1 107 ? -13.174 5.772 13.926 1.00 94.56 107 ILE A O 1
ATOM 858 N N . ASN A 1 108 ? -15.179 6.340 13.112 1.00 94.44 108 ASN A N 1
ATOM 859 C CA . ASN A 1 108 ? -15.120 5.388 12.007 1.00 94.44 108 ASN A CA 1
ATOM 860 C C . ASN A 1 108 ? -13.967 5.688 11.039 1.00 94.44 108 ASN A C 1
ATOM 862 O O . ASN A 1 108 ? -13.288 4.752 10.625 1.00 94.44 108 ASN A O 1
ATOM 866 N N . LEU A 1 109 ? -13.703 6.959 10.725 1.00 92.12 109 LEU A N 1
ATOM 867 C CA . LEU A 1 109 ? -12.544 7.342 9.912 1.00 92.12 109 LEU A CA 1
ATOM 868 C C . LEU A 1 109 ? -11.222 6.991 10.604 1.00 92.12 109 LEU A C 1
ATOM 870 O O . LEU A 1 109 ? -10.306 6.494 9.947 1.00 92.12 109 LEU A O 1
ATOM 874 N N . ALA A 1 110 ? -11.136 7.197 11.922 1.00 94.44 110 ALA A N 1
ATOM 875 C CA . ALA A 1 110 ? -9.967 6.808 12.702 1.00 94.44 110 ALA A CA 1
ATOM 876 C C . ALA A 1 110 ? -9.732 5.289 12.659 1.00 94.44 110 ALA A C 1
ATOM 878 O O . ALA A 1 110 ? -8.618 4.847 12.383 1.00 94.44 110 ALA A O 1
ATOM 879 N N . ILE A 1 111 ? -10.792 4.492 12.841 1.00 96.19 111 ILE A N 1
ATOM 880 C CA . ILE A 1 111 ? -10.746 3.027 12.729 1.00 96.19 111 ILE A CA 1
ATOM 881 C C . ILE A 1 111 ? -10.292 2.597 11.326 1.00 96.19 111 ILE A C 1
ATOM 883 O O . ILE A 1 111 ? -9.396 1.762 11.210 1.00 96.19 111 ILE A O 1
ATOM 887 N N . ASP A 1 112 ? -10.878 3.164 10.267 1.00 94.88 112 ASP A N 1
ATOM 888 C CA . ASP A 1 112 ? -10.555 2.802 8.880 1.00 94.88 112 ASP A CA 1
ATOM 889 C C . ASP A 1 112 ? -9.097 3.112 8.534 1.00 94.88 112 ASP A C 1
ATOM 891 O O . ASP A 1 112 ? -8.412 2.274 7.943 1.00 94.88 112 ASP A O 1
ATOM 895 N N . LEU A 1 113 ? -8.605 4.294 8.923 1.00 93.81 113 LEU A N 1
ATOM 896 C CA . LEU A 1 113 ? -7.206 4.660 8.721 1.00 93.81 113 LEU A CA 1
ATOM 897 C C . LEU A 1 113 ? -6.280 3.729 9.506 1.00 93.81 113 LEU A C 1
ATOM 899 O O . LEU A 1 113 ? -5.326 3.205 8.938 1.00 93.81 113 LEU A O 1
ATOM 903 N N . SER A 1 114 ? -6.561 3.493 10.789 1.00 96.06 114 SER A N 1
ATOM 904 C CA . SER A 1 114 ? -5.747 2.609 11.624 1.00 96.06 114 SER A CA 1
ATOM 905 C C . SER A 1 114 ? -5.700 1.183 11.080 1.00 96.06 114 SER A C 1
ATOM 907 O O . SER A 1 114 ? -4.620 0.605 11.028 1.00 96.06 114 SER A O 1
ATOM 909 N N . LEU A 1 115 ? -6.821 0.625 10.607 1.00 96.00 115 LEU A N 1
ATOM 910 C CA . LEU A 1 115 ? -6.843 -0.691 9.957 1.00 96.00 115 LEU A CA 1
ATOM 911 C C . LEU A 1 115 ? -6.073 -0.701 8.638 1.00 96.00 115 LEU A C 1
ATOM 913 O O . LEU A 1 115 ? -5.378 -1.672 8.350 1.00 96.00 115 LEU A O 1
ATOM 917 N N . ARG A 1 116 ? -6.171 0.365 7.841 1.00 93.81 116 ARG A N 1
ATOM 918 C CA . ARG A 1 116 ? -5.437 0.477 6.577 1.00 93.81 116 ARG A CA 1
ATOM 919 C C . ARG A 1 116 ? -3.936 0.602 6.782 1.00 93.81 116 ARG A C 1
ATOM 921 O O . ARG A 1 116 ? -3.169 0.019 6.023 1.00 93.81 116 ARG A O 1
ATOM 928 N N . LEU A 1 117 ? -3.508 1.359 7.782 1.00 94.19 117 LEU A N 1
ATOM 929 C CA . LEU A 1 117 ? -2.095 1.503 8.109 1.00 94.19 117 LEU A CA 1
ATOM 930 C C . LEU A 1 117 ? -1.558 0.219 8.738 1.00 94.19 117 LEU A C 1
ATOM 932 O O . LEU A 1 117 ? -0.495 -0.243 8.340 1.00 94.19 117 LEU A O 1
ATOM 936 N N . TRP A 1 118 ? -2.301 -0.371 9.678 1.00 94.62 118 TRP A N 1
ATOM 937 C CA . TRP A 1 118 ? -1.888 -1.590 10.362 1.00 94.62 118 TRP A CA 1
ATOM 938 C C . TRP A 1 118 ? -1.887 -2.784 9.414 1.00 94.62 118 TRP A C 1
ATOM 940 O O . TRP A 1 118 ? -0.838 -3.361 9.186 1.00 94.62 118 TRP A O 1
ATOM 950 N N . LEU A 1 119 ? -3.029 -3.125 8.817 1.00 92.62 119 LEU A N 1
ATOM 951 C CA . LEU A 1 119 ? -3.221 -4.347 8.027 1.00 92.62 119 LEU A CA 1
ATOM 952 C C . LEU A 1 119 ? -2.963 -4.168 6.529 1.00 92.62 119 LEU A C 1
ATOM 954 O O . LEU A 1 119 ? -3.146 -5.117 5.768 1.00 92.62 119 LEU A O 1
ATOM 958 N N . MET A 1 120 ? -2.623 -2.951 6.085 1.00 90.62 120 MET A N 1
ATOM 959 C CA . MET A 1 120 ? -2.425 -2.630 4.662 1.00 90.62 120 MET A CA 1
ATOM 960 C C . MET A 1 120 ? -3.635 -3.016 3.791 1.00 90.62 120 MET A C 1
ATOM 962 O O . MET A 1 120 ? -3.521 -3.320 2.603 1.00 90.62 120 MET A O 1
ATOM 966 N N . LEU A 1 121 ? -4.821 -3.014 4.404 1.00 91.12 121 LEU A N 1
ATOM 967 C CA . LEU A 1 121 ? -6.103 -3.287 3.770 1.00 91.12 121 LEU A CA 1
ATOM 968 C C . LEU A 1 121 ? -6.723 -1.978 3.296 1.00 91.12 121 LEU A C 1
ATOM 970 O O . LEU A 1 121 ? -6.761 -1.018 4.055 1.00 91.12 121 LEU A O 1
ATOM 974 N N . ASN A 1 122 ? -7.292 -1.936 2.090 1.00 90.19 122 ASN A N 1
ATOM 975 C CA . ASN A 1 122 ? -7.949 -0.734 1.564 1.00 90.19 122 ASN A CA 1
ATOM 976 C C . ASN A 1 122 ? -9.334 -0.488 2.204 1.00 90.19 122 ASN A C 1
ATOM 978 O O . ASN A 1 122 ? -10.358 -0.418 1.517 1.00 90.19 122 ASN A O 1
ATOM 982 N N . VAL A 1 123 ? -9.373 -0.391 3.536 1.00 93.44 123 VAL A N 1
ATOM 983 C CA . VAL A 1 123 ? -10.569 -0.054 4.306 1.00 93.44 123 VAL A CA 1
ATOM 984 C C . VAL A 1 123 ? -10.849 1.432 4.106 1.00 93.44 123 VAL A C 1
ATOM 986 O O . VAL A 1 123 ? -10.043 2.282 4.504 1.00 93.44 123 VAL A O 1
ATOM 989 N N . ARG A 1 124 ? -11.951 1.752 3.422 1.00 90.75 124 ARG A N 1
ATOM 990 C CA . ARG A 1 124 ? -12.372 3.135 3.150 1.00 90.75 124 ARG A CA 1
ATOM 991 C C . ARG A 1 124 ? -13.887 3.254 3.253 1.00 90.75 124 ARG A C 1
ATOM 993 O O . ARG A 1 124 ? -14.617 2.444 2.681 1.00 90.75 124 ARG A O 1
ATOM 1000 N N . CYS A 1 125 ? -14.341 4.317 3.905 1.00 86.25 125 CYS A N 1
ATOM 1001 C CA . CYS A 1 125 ? -15.738 4.729 3.887 1.00 86.25 125 CYS A CA 1
ATOM 1002 C C . CYS A 1 125 ? -16.153 5.104 2.443 1.00 86.25 125 CYS A C 1
ATOM 1004 O O . CYS A 1 125 ? -15.352 5.746 1.746 1.00 86.25 125 CYS A O 1
ATOM 1006 N N . PRO A 1 126 ? -17.357 4.732 1.963 1.00 83.69 126 PRO A N 1
ATOM 1007 C CA . PRO A 1 126 ? -17.807 4.999 0.590 1.00 83.69 126 PRO A CA 1
ATOM 1008 C C . PRO A 1 126 ? -17.672 6.464 0.147 1.00 83.69 126 PRO A C 1
ATOM 1010 O O . PRO A 1 126 ? -17.350 6.741 -1.007 1.00 83.69 126 PRO A O 1
ATOM 1013 N N . GLU A 1 127 ? -17.841 7.397 1.079 1.00 80.62 127 GLU A N 1
ATOM 1014 C CA . GLU A 1 127 ? -17.738 8.847 0.899 1.00 80.62 127 GLU A CA 1
ATOM 1015 C C . GLU A 1 127 ? -16.319 9.279 0.497 1.00 80.62 127 GLU A C 1
ATOM 1017 O O . GLU A 1 127 ? -16.140 10.278 -0.196 1.00 80.62 127 GLU A O 1
ATOM 1022 N N . THR A 1 128 ? -15.304 8.495 0.872 1.00 75.50 128 THR A N 1
ATOM 1023 C CA . THR A 1 128 ? -13.884 8.757 0.575 1.00 75.50 128 THR A CA 1
ATOM 1024 C C . THR A 1 128 ? -13.362 8.000 -0.651 1.00 75.50 128 THR A C 1
ATOM 1026 O O . THR A 1 128 ? -12.183 8.108 -0.995 1.00 75.50 128 THR A O 1
ATOM 1029 N N . ARG A 1 129 ? -14.222 7.248 -1.357 1.00 75.31 129 ARG A N 1
ATOM 1030 C CA . ARG A 1 129 ? -13.826 6.416 -2.512 1.00 75.31 129 ARG A CA 1
ATOM 1031 C C . ARG A 1 129 ? -13.254 7.229 -3.681 1.00 75.31 129 ARG A C 1
ATOM 1033 O O . ARG A 1 129 ? -12.440 6.714 -4.439 1.00 75.31 129 ARG A O 1
ATOM 1040 N N . PHE A 1 130 ? -13.630 8.500 -3.818 1.00 74.44 130 PHE A N 1
ATOM 1041 C CA . PHE A 1 130 ? -13.177 9.360 -4.921 1.00 74.44 130 PHE A CA 1
ATOM 1042 C C . PHE A 1 130 ? -11.666 9.637 -4.929 1.00 74.44 130 PHE A C 1
ATOM 1044 O O . PHE A 1 130 ? -11.143 10.089 -5.943 1.00 74.44 130 PHE A O 1
ATOM 1051 N N . LEU A 1 131 ? -10.966 9.359 -3.826 1.00 70.56 131 LEU A N 1
ATOM 1052 C CA . LEU A 1 131 ? -9.530 9.619 -3.691 1.00 70.56 131 LEU A CA 1
ATOM 1053 C C . LEU A 1 131 ? -8.664 8.588 -4.407 1.00 70.56 131 LEU A C 1
ATOM 1055 O O . LEU A 1 131 ? -7.591 8.912 -4.903 1.00 70.56 131 LEU A O 1
ATOM 1059 N N . THR A 1 132 ? -9.148 7.352 -4.490 1.00 71.06 132 THR A N 1
ATOM 1060 C CA . THR A 1 132 ? -8.434 6.229 -5.101 1.00 71.06 132 THR A CA 1
ATOM 1061 C C . THR A 1 132 ? -9.393 5.429 -5.984 1.00 71.06 132 THR A C 1
ATOM 1063 O O . THR A 1 132 ? -9.748 4.295 -5.661 1.00 71.06 132 THR A O 1
ATOM 1066 N N . PRO A 1 133 ? -9.838 6.003 -7.121 1.00 68.88 133 PRO A N 1
ATOM 1067 C CA . PRO A 1 133 ? -10.931 5.449 -7.925 1.00 68.88 133 PRO A CA 1
ATOM 1068 C C . PRO A 1 133 ? -10.641 4.058 -8.505 1.00 68.88 133 PRO A C 1
ATOM 1070 O O . PRO A 1 133 ? -11.573 3.349 -8.872 1.00 68.88 133 PRO A O 1
ATOM 1073 N N . SER A 1 134 ? -9.371 3.662 -8.594 1.00 71.25 134 SER A N 1
ATOM 1074 C CA . SER A 1 134 ? -8.953 2.369 -9.137 1.00 71.25 134 SER A CA 1
ATOM 1075 C C . SER A 1 134 ? -8.915 1.235 -8.111 1.00 71.25 134 SER A C 1
ATOM 1077 O O . SER A 1 134 ? -8.882 0.076 -8.511 1.00 71.25 134 SER A O 1
ATOM 1079 N N . ALA A 1 135 ? -8.907 1.528 -6.808 1.00 76.69 135 ALA A N 1
ATOM 1080 C CA . ALA A 1 135 ? -8.733 0.503 -5.785 1.00 76.69 135 ALA A CA 1
ATOM 1081 C C . ALA A 1 135 ? -10.087 0.077 -5.203 1.00 76.69 135 ALA A C 1
ATOM 1083 O O . ALA A 1 135 ? -10.844 0.906 -4.691 1.00 76.69 135 ALA A O 1
ATOM 1084 N N . GLN A 1 136 ? -10.384 -1.225 -5.228 1.00 82.88 136 GLN A N 1
ATOM 1085 C CA . GLN A 1 136 ? -11.575 -1.761 -4.572 1.00 82.88 136 GLN A CA 1
ATOM 1086 C C . GLN A 1 136 ? -11.497 -1.465 -3.070 1.00 82.88 136 GLN A C 1
ATOM 1088 O O . GLN A 1 136 ? -10.597 -1.934 -2.372 1.00 82.88 136 GLN A O 1
ATOM 1093 N N . SER A 1 137 ? -12.412 -0.631 -2.579 1.00 89.69 137 SER A N 1
ATOM 1094 C CA . SER A 1 137 ? -12.529 -0.347 -1.153 1.00 89.69 137 SER A CA 1
ATOM 1095 C C . SER A 1 137 ? -13.320 -1.451 -0.463 1.00 89.69 137 SER A C 1
ATOM 1097 O O . SER A 1 137 ? -14.358 -1.887 -0.969 1.00 89.69 137 SER A O 1
ATOM 1099 N N . ILE A 1 138 ? -12.844 -1.865 0.705 1.00 94.19 138 ILE A N 1
ATOM 1100 C CA . ILE A 1 138 ? -13.540 -2.803 1.586 1.00 94.19 138 ILE A CA 1
ATOM 1101 C C . ILE A 1 138 ? -14.123 -2.037 2.773 1.00 94.19 138 ILE A C 1
ATOM 1103 O O . ILE A 1 138 ? -13.577 -1.013 3.188 1.00 94.19 138 ILE A O 1
ATOM 1107 N N . GLN A 1 139 ? -15.244 -2.512 3.307 1.00 95.56 139 GLN A N 1
ATOM 1108 C CA . GLN A 1 139 ? -15.935 -1.874 4.423 1.00 95.56 139 GLN A CA 1
ATOM 1109 C C . GLN A 1 139 ? -16.160 -2.899 5.529 1.00 95.56 139 GLN A C 1
ATOM 1111 O O . GLN A 1 139 ? -16.594 -4.017 5.261 1.00 95.56 139 GLN A O 1
ATOM 1116 N N . TRP A 1 140 ? -15.861 -2.504 6.764 1.00 97.19 140 TRP A N 1
ATOM 1117 C CA . TRP A 1 140 ? -16.187 -3.284 7.952 1.00 97.19 140 TRP A CA 1
ATOM 1118 C C . TRP A 1 140 ? -17.489 -2.754 8.554 1.00 97.19 140 TRP A C 1
ATOM 1120 O O . TRP A 1 140 ? -17.557 -1.575 8.906 1.00 97.19 140 TRP A O 1
ATOM 1130 N N . ASP A 1 141 ? -18.512 -3.606 8.618 1.00 96.25 141 ASP A N 1
ATOM 1131 C CA . ASP A 1 141 ? -19.830 -3.276 9.164 1.00 96.25 141 ASP A CA 1
ATOM 1132 C C . ASP A 1 141 ? -19.897 -3.379 10.701 1.00 96.25 141 ASP A C 1
ATOM 1134 O O . ASP A 1 141 ? -18.959 -3.802 11.372 1.00 96.25 141 ASP A O 1
ATOM 1138 N N . ASP A 1 142 ? -21.034 -2.975 11.271 1.00 97.81 142 ASP A N 1
ATOM 1139 C CA . ASP A 1 142 ? -21.277 -3.019 12.719 1.00 97.81 142 ASP A CA 1
ATOM 1140 C C . ASP A 1 142 ? -21.702 -4.395 13.249 1.00 97.81 142 ASP A C 1
ATOM 1142 O O . ASP A 1 142 ? -21.827 -4.571 14.461 1.00 97.81 142 ASP A O 1
ATOM 1146 N N . THR A 1 143 ? -21.958 -5.357 12.364 1.00 98.00 143 THR A N 1
ATOM 1147 C CA . THR A 1 143 ? -22.520 -6.669 12.720 1.00 98.00 143 THR A CA 1
ATOM 1148 C C . THR A 1 143 ? -21.456 -7.747 12.878 1.00 98.00 143 THR A C 1
ATOM 1150 O O . THR A 1 143 ? -21.652 -8.705 13.623 1.00 98.00 143 THR A O 1
ATOM 1153 N N . THR A 1 144 ? -20.328 -7.584 12.194 1.00 98.00 144 THR A N 1
ATOM 1154 C CA . THR A 1 144 ? -19.223 -8.538 12.162 1.00 98.00 144 THR A CA 1
ATOM 1155 C C . THR A 1 144 ? -18.129 -8.137 13.141 1.00 98.00 144 THR A C 1
ATOM 1157 O O . THR A 1 144 ? -17.853 -6.954 13.367 1.00 98.00 144 THR A O 1
ATOM 1160 N N . THR A 1 145 ? -17.478 -9.133 13.740 1.00 98.19 145 THR A N 1
ATOM 1161 C CA . THR A 1 145 ? -16.303 -8.881 14.584 1.00 98.19 145 THR A CA 1
ATOM 1162 C C . THR A 1 145 ? -15.090 -8.527 13.730 1.00 98.19 145 THR A C 1
ATOM 1164 O O . THR A 1 145 ? -15.027 -8.893 12.552 1.00 98.19 145 THR A O 1
ATOM 1167 N N . LEU A 1 146 ? -14.091 -7.859 14.315 1.00 97.44 146 LEU A N 1
ATOM 1168 C CA . LEU A 1 146 ? -12.855 -7.530 13.598 1.00 97.44 146 LEU A CA 1
ATOM 1169 C C . LEU A 1 146 ? -12.185 -8.795 13.036 1.00 97.44 146 LEU A C 1
ATOM 1171 O O . LEU A 1 146 ? -11.763 -8.819 11.881 1.00 97.44 146 LEU A O 1
ATOM 1175 N N . ARG A 1 147 ? -12.150 -9.878 13.820 1.00 95.94 147 ARG A N 1
ATOM 1176 C CA . ARG A 1 147 ? -11.628 -11.182 13.392 1.00 95.94 147 ARG A CA 1
ATOM 1177 C C . ARG A 1 147 ? -12.382 -11.720 12.180 1.00 95.94 147 ARG A C 1
ATOM 1179 O O . ARG A 1 147 ? -11.747 -12.144 11.219 1.00 95.94 147 ARG A O 1
ATOM 1186 N N . GLN A 1 148 ? -13.715 -11.718 12.218 1.00 96.06 148 GLN A N 1
ATOM 1187 C CA . GLN A 1 148 ? -14.537 -12.197 11.102 1.00 96.06 148 GLN A CA 1
ATOM 1188 C C . GLN A 1 148 ? -14.319 -11.350 9.850 1.00 96.06 148 GLN A C 1
ATOM 1190 O O . GLN A 1 148 ? -14.141 -11.908 8.770 1.00 96.06 148 GLN A O 1
ATOM 1195 N N . PHE A 1 149 ? -14.267 -10.025 10.005 1.00 96.38 149 PHE A N 1
ATOM 1196 C CA . PHE A 1 149 ? -13.970 -9.102 8.917 1.00 96.38 149 PHE A CA 1
ATOM 1197 C C . PHE A 1 149 ? -12.616 -9.410 8.272 1.00 96.38 149 PHE A C 1
ATOM 1199 O O . PHE A 1 149 ? -12.557 -9.573 7.055 1.00 96.38 149 PHE A O 1
ATOM 1206 N N . ILE A 1 150 ? -11.552 -9.562 9.071 1.00 93.81 150 ILE A N 1
ATOM 1207 C CA . ILE A 1 150 ? -10.208 -9.899 8.579 1.00 93.81 150 ILE A CA 1
ATOM 1208 C C . ILE A 1 150 ? -10.223 -11.251 7.860 1.00 93.81 150 ILE A C 1
ATOM 1210 O O . ILE A 1 150 ? -9.767 -11.337 6.724 1.00 93.81 150 ILE A O 1
ATOM 1214 N N . VAL A 1 151 ? -10.791 -12.296 8.471 1.00 91.94 151 VAL A N 1
ATOM 1215 C CA . VAL A 1 151 ? -10.872 -13.636 7.859 1.00 91.94 151 VAL A CA 1
ATOM 1216 C C . VAL A 1 151 ? -11.636 -13.600 6.533 1.00 91.94 151 VAL A C 1
ATOM 1218 O O . VAL A 1 151 ? -11.227 -14.260 5.581 1.00 91.94 151 VAL A O 1
ATOM 1221 N N . ALA A 1 152 ? -12.696 -12.796 6.429 1.00 92.12 152 ALA A N 1
ATOM 1222 C CA . ALA A 1 152 ? -13.450 -12.633 5.189 1.00 92.12 152 ALA A CA 1
ATOM 1223 C C . ALA A 1 152 ? -12.625 -11.982 4.062 1.00 92.12 152 ALA A C 1
ATOM 1225 O O . ALA A 1 152 ? -12.896 -12.248 2.893 1.00 92.12 152 ALA A O 1
ATOM 1226 N N . GLN A 1 153 ? -11.605 -11.175 4.387 1.00 90.38 153 GLN A N 1
ATOM 1227 C CA . GLN A 1 153 ? -10.692 -10.607 3.384 1.00 90.38 153 GLN A CA 1
ATOM 1228 C C . GLN A 1 153 ? -9.643 -11.608 2.886 1.00 90.38 153 GLN A C 1
ATOM 1230 O O . GLN A 1 153 ? -9.060 -11.397 1.820 1.00 90.38 153 GLN A O 1
ATOM 1235 N N . PHE A 1 154 ? -9.412 -12.691 3.629 1.00 86.19 154 PHE A N 1
ATOM 1236 C CA . PHE A 1 154 ? -8.432 -13.731 3.315 1.00 86.19 154 PHE A CA 1
ATOM 1237 C C . PHE A 1 154 ? -9.105 -15.111 3.306 1.00 86.19 154 PHE A C 1
ATOM 1239 O O . PHE A 1 154 ? -8.808 -15.954 4.161 1.00 86.19 154 PHE A O 1
ATOM 1246 N N . PRO A 1 155 ? -10.057 -15.351 2.382 1.00 80.81 155 PRO A N 1
ATOM 1247 C CA . PRO A 1 155 ? -10.754 -16.624 2.321 1.00 80.81 155 PRO A CA 1
ATOM 1248 C C . PRO A 1 155 ? -9.747 -17.752 2.077 1.00 80.81 155 PRO A C 1
ATOM 1250 O O . PRO A 1 155 ? -8.978 -17.718 1.120 1.00 80.81 155 PRO A O 1
ATOM 1253 N N . ARG A 1 156 ? -9.782 -18.776 2.935 1.00 78.38 156 ARG A N 1
ATOM 1254 C CA . ARG A 1 156 ? -9.043 -20.027 2.735 1.00 78.38 156 ARG A CA 1
ATOM 1255 C C . ARG A 1 156 ? -9.666 -20.752 1.553 1.00 78.38 156 ARG A C 1
ATOM 1257 O O . ARG A 1 156 ? -10.638 -21.492 1.714 1.00 78.38 156 ARG A O 1
ATOM 1264 N N . ARG A 1 157 ? -9.170 -20.501 0.350 1.00 71.00 157 ARG A N 1
ATOM 1265 C CA . ARG A 1 157 ? -9.564 -21.284 -0.816 1.00 71.00 157 ARG A CA 1
ATOM 1266 C C . ARG A 1 157 ? -8.511 -22.344 -1.055 1.00 71.00 157 ARG A C 1
ATOM 1268 O O . ARG A 1 157 ? -7.331 -22.049 -1.210 1.00 71.00 157 ARG A O 1
ATOM 1275 N N . SER A 1 158 ? -8.959 -23.594 -1.115 1.00 73.81 158 SER A N 1
ATOM 1276 C CA . SER A 1 158 ? -8.161 -24.660 -1.699 1.00 73.81 158 SER A CA 1
ATOM 1277 C C . SER A 1 158 ? -8.057 -24.375 -3.193 1.00 73.81 158 SER A C 1
ATOM 1279 O O . SER A 1 158 ? -8.979 -24.667 -3.960 1.00 73.81 158 SER A O 1
ATOM 1281 N N . LEU A 1 159 ? -6.959 -23.751 -3.600 1.00 76.62 159 LEU A N 1
ATOM 1282 C CA . LEU A 1 159 ? -6.582 -23.671 -4.998 1.00 76.62 159 LEU A CA 1
ATOM 1283 C C . LEU A 1 159 ? -6.382 -25.096 -5.515 1.00 76.62 159 LEU A C 1
ATOM 1285 O O . LEU A 1 159 ? -5.347 -25.718 -5.294 1.00 76.62 159 LEU A O 1
ATOM 1289 N N . ASN A 1 160 ? -7.386 -25.632 -6.203 1.00 81.44 160 ASN A N 1
ATOM 1290 C CA . ASN A 1 160 ? -7.249 -26.873 -6.961 1.00 81.44 160 ASN A CA 1
ATOM 1291 C C . ASN A 1 160 ? -6.585 -26.557 -8.307 1.00 81.44 160 ASN A C 1
ATOM 1293 O O . ASN A 1 160 ? -7.161 -26.795 -9.367 1.00 81.44 160 ASN A O 1
ATOM 1297 N N . LEU A 1 161 ? -5.402 -25.940 -8.257 1.00 85.25 161 LEU A N 1
ATOM 1298 C CA . LEU A 1 161 ? -4.611 -25.658 -9.446 1.00 85.25 161 LEU A CA 1
ATOM 1299 C C . LEU A 1 161 ? -3.943 -26.944 -9.912 1.00 85.25 161 LEU A C 1
ATOM 1301 O O . LEU A 1 161 ? -3.355 -27.683 -9.117 1.00 85.25 161 LEU A O 1
ATOM 1305 N N . GLU A 1 162 ? -3.984 -27.174 -11.221 1.00 87.69 162 GLU A N 1
ATOM 1306 C CA . GLU A 1 162 ? -3.181 -28.216 -11.847 1.00 87.69 162 GLU A CA 1
ATOM 1307 C C . GLU A 1 162 ? -1.699 -28.008 -11.484 1.00 87.69 162 GLU A C 1
ATOM 1309 O O . GLU A 1 162 ? -1.239 -26.860 -11.444 1.00 87.69 162 GLU A O 1
ATOM 1314 N N . PRO A 1 163 ? -0.895 -29.074 -11.302 1.00 84.81 163 PRO A N 1
ATOM 1315 C CA . PRO A 1 163 ? 0.517 -28.958 -10.923 1.00 84.81 163 PRO A CA 1
ATOM 1316 C C . PRO A 1 163 ? 1.363 -28.072 -11.848 1.00 84.81 163 PRO A C 1
ATOM 1318 O O . PRO A 1 163 ? 2.464 -27.674 -11.485 1.00 84.81 163 PRO A O 1
ATOM 1321 N N . LYS A 1 164 ? 0.894 -27.788 -13.070 1.00 83.88 164 LYS A N 1
ATOM 1322 C CA . LYS A 1 164 ? 1.541 -26.843 -13.990 1.00 83.88 164 LYS A CA 1
ATOM 1323 C C . LYS A 1 164 ? 1.193 -25.382 -13.696 1.00 83.88 164 LYS A C 1
ATOM 1325 O O . LYS A 1 164 ? 2.056 -24.535 -13.874 1.00 83.88 164 LYS A O 1
ATOM 1330 N N . GLN A 1 165 ? -0.036 -25.101 -13.269 1.00 82.88 165 GLN A N 1
ATOM 1331 C CA . GLN A 1 165 ? -0.521 -23.750 -12.965 1.00 82.88 165 GLN A CA 1
ATOM 1332 C C . GLN A 1 165 ? -0.110 -23.295 -11.568 1.00 82.88 165 GLN A C 1
ATOM 1334 O O . GLN A 1 165 ? 0.075 -22.108 -11.335 1.00 82.88 165 GLN A O 1
ATOM 1339 N N . SER A 1 166 ? 0.081 -24.236 -10.642 1.00 84.88 166 SER A N 1
ATOM 1340 C CA . SER A 1 166 ? 0.497 -23.905 -9.282 1.00 84.88 166 SER A CA 1
ATOM 1341 C C . SER A 1 166 ? 1.969 -23.482 -9.184 1.00 84.88 166 SER A C 1
ATOM 1343 O O . SER A 1 166 ? 2.401 -23.006 -8.139 1.00 84.88 166 SER A O 1
ATOM 1345 N N . ARG A 1 167 ? 2.759 -23.655 -10.251 1.00 85.56 167 ARG A N 1
ATOM 1346 C CA . ARG A 1 167 ? 4.188 -23.325 -10.276 1.00 85.56 167 ARG A CA 1
ATOM 1347 C C . ARG A 1 167 ? 4.383 -21.881 -10.706 1.00 85.56 167 ARG A C 1
ATOM 1349 O O . ARG A 1 167 ? 4.177 -21.548 -11.871 1.00 85.56 167 ARG A O 1
ATOM 1356 N N . LEU A 1 168 ? 4.859 -21.050 -9.784 1.00 84.12 168 LEU A N 1
ATOM 1357 C CA . LEU A 1 168 ? 5.338 -19.719 -10.135 1.00 84.12 168 LEU A CA 1
ATOM 1358 C C . LEU A 1 168 ? 6.627 -19.826 -10.956 1.00 84.12 168 LEU A C 1
ATOM 1360 O O . LEU A 1 168 ? 7.466 -20.706 -10.734 1.00 84.12 168 LEU A O 1
ATOM 1364 N N . SER A 1 169 ? 6.786 -18.915 -11.918 1.00 79.44 169 SER A N 1
ATOM 1365 C CA . SER A 1 169 ? 8.040 -18.784 -12.665 1.00 79.44 169 SER A CA 1
ATOM 1366 C C . SER A 1 169 ? 9.201 -18.563 -11.696 1.00 79.44 169 SER A C 1
ATOM 1368 O O . SER A 1 169 ? 9.076 -17.797 -10.747 1.00 79.44 169 SER A O 1
ATOM 1370 N N . HIS A 1 170 ? 10.360 -19.162 -11.971 1.00 78.25 170 HIS A N 1
ATOM 1371 C CA . HIS A 1 170 ? 11.592 -18.918 -11.209 1.00 78.25 170 HIS A CA 1
ATOM 1372 C C . HIS A 1 170 ? 12.035 -17.444 -11.240 1.00 78.25 170 HIS A C 1
ATOM 1374 O O . HIS A 1 170 ? 12.801 -17.018 -10.388 1.00 78.25 170 HIS A O 1
ATOM 1380 N N . MET A 1 171 ? 11.528 -16.669 -12.204 1.00 70.94 171 MET A N 1
ATOM 1381 C CA . MET A 1 171 ? 11.756 -15.227 -12.332 1.00 70.94 171 MET A CA 1
ATOM 1382 C C . MET A 1 171 ? 10.787 -14.378 -11.490 1.00 70.94 171 MET A C 1
ATOM 1384 O O . MET A 1 171 ? 10.894 -13.153 -11.490 1.00 70.94 171 MET A O 1
ATOM 1388 N N . PHE A 1 172 ? 9.806 -14.990 -10.818 1.00 76.81 172 PHE A N 1
ATOM 1389 C CA . PHE A 1 172 ? 8.915 -14.288 -9.898 1.00 76.81 172 PHE A CA 1
ATOM 1390 C C . PHE A 1 172 ? 9.650 -14.063 -8.570 1.00 76.81 172 PHE A C 1
ATOM 1392 O O . PHE A 1 172 ? 9.658 -14.911 -7.680 1.00 76.81 172 PHE A O 1
ATOM 1399 N N . THR A 1 173 ? 10.336 -12.929 -8.476 1.00 68.25 173 THR A N 1
ATOM 1400 C CA . THR A 1 173 ? 11.127 -12.515 -7.313 1.00 68.25 173 THR A CA 1
ATOM 1401 C C . THR A 1 173 ? 10.272 -11.830 -6.241 1.00 68.25 173 THR A C 1
ATOM 1403 O O . THR A 1 173 ? 9.186 -11.307 -6.497 1.00 68.25 173 THR A O 1
ATOM 1406 N N . VAL A 1 174 ? 10.799 -11.764 -5.014 1.00 64.06 174 VAL A N 1
ATOM 1407 C CA . VAL A 1 174 ? 10.134 -11.116 -3.865 1.00 64.06 174 VAL A CA 1
ATOM 1408 C C . VAL A 1 174 ? 9.853 -9.636 -4.122 1.00 64.06 174 VAL A C 1
ATOM 1410 O O . VAL A 1 174 ? 8.876 -9.108 -3.604 1.00 64.06 174 VAL A O 1
ATOM 1413 N N . SER A 1 175 ? 10.637 -8.970 -4.979 1.00 59.56 175 SER A N 1
ATOM 1414 C CA . SER A 1 175 ? 10.380 -7.586 -5.406 1.00 59.56 175 SER A CA 1
ATOM 1415 C C . SER A 1 175 ? 8.969 -7.389 -5.976 1.00 59.56 175 SER A C 1
ATOM 1417 O O . SER A 1 175 ? 8.373 -6.335 -5.764 1.00 59.56 175 SER A O 1
ATOM 1419 N N . PHE A 1 176 ? 8.388 -8.406 -6.626 1.00 64.56 176 PHE A N 1
ATOM 1420 C CA . PHE A 1 176 ? 6.995 -8.352 -7.084 1.00 64.56 176 PHE A CA 1
ATOM 1421 C C . PHE A 1 176 ? 5.996 -8.443 -5.923 1.00 64.56 176 PHE A C 1
ATOM 1423 O O . PHE A 1 176 ? 4.945 -7.810 -5.975 1.00 64.56 176 PHE A O 1
ATOM 1430 N N . MET A 1 177 ? 6.338 -9.144 -4.838 1.00 64.25 177 MET A N 1
ATOM 1431 C CA . MET A 1 177 ? 5.502 -9.217 -3.632 1.00 64.25 177 MET A CA 1
ATOM 1432 C C . MET A 1 177 ? 5.480 -7.892 -2.863 1.00 64.25 177 MET A C 1
ATOM 1434 O O . MET A 1 177 ? 4.436 -7.527 -2.332 1.00 64.25 177 MET A O 1
ATOM 1438 N N . PHE A 1 178 ? 6.577 -7.123 -2.863 1.00 56.47 178 PHE A N 1
ATOM 1439 C CA . PHE A 1 178 ? 6.605 -5.771 -2.276 1.00 56.47 178 PHE A CA 1
ATOM 1440 C C . PHE A 1 178 ? 5.670 -4.781 -2.986 1.00 56.47 178 PHE A C 1
ATOM 1442 O O . PHE A 1 178 ? 5.333 -3.741 -2.426 1.00 56.47 178 PHE A O 1
ATOM 1449 N N . THR A 1 179 ? 5.216 -5.106 -4.200 1.00 54.94 179 THR A N 1
ATOM 1450 C CA . THR A 1 179 ? 4.198 -4.317 -4.911 1.00 54.94 179 THR A CA 1
ATOM 1451 C C . THR A 1 179 ? 2.790 -4.560 -4.352 1.00 54.94 179 THR A C 1
ATOM 1453 O O . THR A 1 179 ? 1.877 -3.808 -4.675 1.00 54.94 179 THR A O 1
ATOM 1456 N N . ILE A 1 180 ? 2.601 -5.570 -3.492 1.00 59.84 180 ILE A N 1
ATOM 1457 C CA . ILE A 1 180 ? 1.334 -5.885 -2.828 1.00 59.84 180 ILE A CA 1
ATOM 1458 C C . ILE A 1 180 ? 1.410 -5.369 -1.383 1.00 59.84 180 ILE A C 1
ATOM 1460 O O . ILE A 1 180 ? 1.970 -6.062 -0.530 1.00 59.84 180 ILE A O 1
ATOM 1464 N N . PRO A 1 181 ? 0.822 -4.199 -1.058 1.00 52.44 181 PRO A N 1
ATOM 1465 C CA . PRO A 1 181 ? 0.876 -3.641 0.291 1.00 52.44 181 PRO A CA 1
ATOM 1466 C C . PRO A 1 181 ? 0.427 -4.650 1.349 1.00 52.44 181 PRO A C 1
ATOM 1468 O O . PRO A 1 181 ? 1.101 -4.825 2.347 1.00 52.44 181 PRO A O 1
ATOM 1471 N N . ALA A 1 182 ? -0.635 -5.417 1.091 1.00 53.84 182 ALA A N 1
ATOM 1472 C CA . ALA A 1 182 ? -1.188 -6.371 2.052 1.00 53.84 182 ALA A CA 1
ATOM 1473 C C . ALA A 1 182 ? -0.221 -7.506 2.474 1.00 53.84 182 ALA A C 1
ATOM 1475 O O . ALA A 1 182 ? -0.433 -8.128 3.514 1.00 53.84 182 ALA A O 1
ATOM 1476 N N . CYS A 1 183 ? 0.831 -7.799 1.700 1.00 52.94 183 CYS A N 1
ATOM 1477 C CA . CYS A 1 183 ? 1.679 -8.969 1.938 1.00 52.94 183 CYS A CA 1
ATOM 1478 C C . CYS A 1 183 ? 2.594 -8.825 3.172 1.00 52.94 183 CYS A C 1
ATOM 1480 O O . CYS A 1 183 ? 3.071 -9.831 3.698 1.00 52.94 183 CYS A O 1
ATOM 1482 N N . PHE A 1 184 ? 2.838 -7.600 3.653 1.00 49.56 184 PHE A N 1
ATOM 1483 C CA . PHE A 1 184 ? 3.811 -7.357 4.721 1.00 49.56 184 PHE A CA 1
ATOM 1484 C C . PHE A 1 184 ? 3.263 -7.659 6.127 1.00 49.56 184 PHE A C 1
ATOM 1486 O O . PHE A 1 184 ? 4.014 -8.103 6.990 1.00 49.56 184 PHE A O 1
ATOM 1493 N N . THR A 1 185 ? 1.960 -7.480 6.374 1.00 47.66 185 THR A N 1
ATOM 1494 C CA . THR A 1 185 ? 1.410 -7.566 7.741 1.00 47.66 185 THR A CA 1
ATOM 1495 C C . THR A 1 185 ? 1.179 -8.982 8.263 1.00 47.66 185 THR A C 1
ATOM 1497 O O . THR A 1 185 ? 1.059 -9.184 9.468 1.00 47.66 185 THR A O 1
ATOM 1500 N N . LEU A 1 186 ? 1.108 -9.984 7.383 1.00 48.78 186 LEU A N 1
ATOM 1501 C CA . LEU A 1 186 ? 0.942 -11.388 7.787 1.00 48.78 186 LEU A CA 1
ATOM 1502 C C . LEU A 1 186 ? 2.266 -12.164 7.846 1.00 48.78 186 LEU A C 1
ATOM 1504 O O . LEU A 1 186 ? 2.248 -13.363 8.128 1.00 48.78 186 LEU A O 1
ATOM 1508 N N . ARG A 1 187 ? 3.401 -11.481 7.632 1.00 43.97 187 ARG A N 1
ATOM 1509 C CA . ARG A 1 187 ? 4.752 -12.058 7.671 1.00 43.97 187 ARG A CA 1
ATOM 1510 C C . ARG A 1 187 ? 5.079 -12.721 9.013 1.00 43.97 187 ARG A C 1
ATOM 1512 O O . ARG A 1 187 ? 5.728 -13.757 9.017 1.00 43.97 187 ARG A O 1
ATOM 1519 N N . ASP A 1 188 ? 4.561 -12.192 10.120 1.00 42.25 188 ASP A N 1
ATOM 1520 C CA . ASP A 1 188 ? 5.015 -12.593 11.460 1.00 42.25 188 ASP A CA 1
ATOM 1521 C C . ASP A 1 188 ? 4.062 -13.547 12.208 1.00 42.25 188 ASP A C 1
ATOM 1523 O O . ASP A 1 188 ? 4.349 -13.931 13.340 1.00 42.25 188 ASP A O 1
ATOM 1527 N N . ASN A 1 189 ? 2.949 -13.971 11.589 1.00 39.62 189 ASN A N 1
ATOM 1528 C CA . ASN A 1 189 ? 2.059 -15.013 12.140 1.00 39.62 189 ASN A CA 1
ATOM 1529 C C . ASN A 1 189 ? 2.210 -16.383 11.454 1.00 39.62 189 ASN A C 1
ATOM 1531 O O . ASN A 1 189 ? 1.616 -17.362 11.903 1.00 39.62 189 ASN A O 1
ATOM 1535 N N . PHE A 1 190 ? 3.009 -16.477 10.389 1.00 42.44 190 PHE A N 1
ATOM 1536 C CA . PHE A 1 190 ? 3.295 -17.730 9.693 1.00 42.44 190 PHE A CA 1
ATOM 1537 C C . PHE A 1 190 ? 4.802 -17.860 9.480 1.00 42.44 190 PHE A C 1
ATOM 1539 O O . PHE A 1 190 ? 5.440 -16.923 9.026 1.00 42.44 190 PHE A O 1
ATOM 1546 N N . HIS A 1 191 ? 5.375 -19.019 9.817 1.00 40.84 191 HIS A N 1
ATOM 1547 C CA . HIS A 1 191 ? 6.806 -19.321 9.700 1.00 40.84 191 HIS A CA 1
ATOM 1548 C C . HIS A 1 191 ? 7.334 -19.114 8.263 1.00 40.84 191 HIS A C 1
ATOM 1550 O O . HIS A 1 191 ? 7.374 -20.046 7.460 1.00 40.84 191 HIS A O 1
ATOM 1556 N N . THR A 1 192 ? 7.770 -17.897 7.928 1.00 44.94 192 THR A N 1
ATOM 1557 C CA . THR A 1 192 ? 8.315 -17.538 6.606 1.00 44.94 192 THR A CA 1
ATOM 1558 C C . THR A 1 192 ? 9.756 -17.996 6.377 1.00 44.94 192 THR A C 1
ATOM 1560 O O . THR A 1 192 ? 10.282 -17.804 5.283 1.00 44.94 192 THR A O 1
ATOM 1563 N N . GLU A 1 193 ? 10.395 -18.638 7.358 1.00 44.91 193 GLU A N 1
ATOM 1564 C CA . GLU A 1 193 ? 11.786 -19.113 7.261 1.00 44.91 193 GLU A CA 1
ATOM 1565 C C . GLU A 1 193 ? 11.995 -20.165 6.146 1.00 44.91 193 GLU A C 1
ATOM 1567 O O . GLU A 1 193 ? 13.119 -20.424 5.732 1.00 44.91 193 GLU A O 1
ATOM 1572 N N . TYR A 1 194 ? 10.910 -20.712 5.580 1.00 46.72 194 TYR A N 1
ATOM 1573 C CA . TYR A 1 194 ? 10.948 -21.744 4.538 1.00 46.72 194 TYR A CA 1
ATOM 1574 C C . TYR A 1 194 ? 10.515 -21.287 3.133 1.00 46.72 194 TYR A C 1
ATOM 1576 O O . TYR A 1 194 ? 10.524 -22.108 2.213 1.00 46.72 194 TYR A O 1
ATOM 1584 N N . ALA A 1 195 ? 10.108 -20.026 2.939 1.00 47.16 195 ALA A N 1
ATOM 1585 C CA . ALA A 1 195 ? 9.304 -19.652 1.767 1.00 47.16 195 ALA A CA 1
ATOM 1586 C C . ALA A 1 195 ? 10.057 -18.976 0.606 1.00 47.16 195 ALA A C 1
ATOM 1588 O O . ALA A 1 195 ? 9.474 -18.834 -0.465 1.00 47.16 195 ALA A O 1
ATOM 1589 N N . LEU A 1 196 ? 11.316 -18.552 0.761 1.00 46.75 196 LEU A N 1
ATOM 1590 C CA . LEU A 1 196 ? 11.987 -17.739 -0.264 1.00 46.75 196 LEU A CA 1
ATOM 1591 C C . LEU A 1 196 ? 13.254 -18.417 -0.814 1.00 46.75 196 LEU A C 1
ATOM 1593 O O . LEU A 1 196 ? 14.288 -18.405 -0.147 1.00 46.75 196 LEU A O 1
ATOM 1597 N N . PRO A 1 197 ? 13.208 -19.011 -2.023 1.00 44.59 197 PRO A N 1
ATOM 1598 C CA . PRO A 1 197 ? 14.403 -19.520 -2.687 1.00 44.59 197 PRO A CA 1
ATOM 1599 C C . PRO A 1 197 ? 15.321 -18.378 -3.162 1.00 44.59 197 PRO A C 1
ATOM 1601 O O . PRO A 1 197 ? 14.872 -17.371 -3.709 1.00 44.59 197 PRO A O 1
ATOM 1604 N N . ARG A 1 198 ? 16.632 -18.561 -2.967 1.00 47.25 198 ARG A N 1
ATOM 1605 C CA . ARG A 1 198 ? 17.721 -17.674 -3.417 1.00 47.25 198 ARG A CA 1
ATOM 1606 C C . ARG A 1 198 ? 17.813 -17.701 -4.948 1.00 47.25 198 ARG A C 1
ATOM 1608 O O . ARG A 1 198 ? 18.250 -18.717 -5.483 1.00 47.25 198 ARG A O 1
ATOM 1615 N N . LEU A 1 199 ? 17.379 -16.656 -5.661 1.00 55.69 199 LEU A N 1
ATOM 1616 C CA . LEU A 1 199 ? 17.289 -16.748 -7.131 1.00 55.69 199 LEU A CA 1
ATOM 1617 C C . LEU A 1 199 ? 17.667 -15.496 -7.954 1.00 55.69 199 LEU A C 1
ATOM 1619 O O . LEU A 1 199 ? 17.525 -15.558 -9.170 1.00 55.69 199 LEU A O 1
ATOM 1623 N N . ASP A 1 200 ? 18.210 -14.410 -7.383 1.00 59.62 200 ASP A N 1
ATOM 1624 C CA . ASP A 1 200 ? 18.705 -13.280 -8.200 1.00 59.62 200 ASP A CA 1
ATOM 1625 C C . ASP A 1 200 ? 19.846 -12.477 -7.537 1.00 59.62 200 ASP A C 1
ATOM 1627 O O . ASP A 1 200 ? 19.867 -12.304 -6.316 1.00 59.62 200 ASP A O 1
ATOM 1631 N N . GLU A 1 201 ? 20.777 -11.957 -8.347 1.00 68.50 201 GLU A N 1
ATOM 1632 C CA . GLU A 1 201 ? 21.941 -11.160 -7.921 1.00 68.50 201 GLU A CA 1
ATOM 1633 C C . GLU A 1 201 ? 21.508 -9.868 -7.215 1.00 68.50 201 GLU A C 1
ATOM 1635 O O . GLU A 1 201 ? 22.150 -9.433 -6.257 1.00 68.50 201 GLU A O 1
ATOM 1640 N N . ASP A 1 202 ? 20.386 -9.283 -7.638 1.00 61.47 202 ASP A N 1
ATOM 1641 C CA . ASP A 1 202 ? 19.818 -8.094 -7.003 1.00 61.47 202 ASP A CA 1
ATOM 1642 C C . ASP A 1 202 ? 19.204 -8.417 -5.635 1.00 61.47 202 ASP A C 1
ATOM 1644 O O . ASP A 1 202 ? 19.300 -7.612 -4.709 1.00 61.47 202 ASP A O 1
ATOM 1648 N N . THR A 1 203 ? 18.667 -9.630 -5.458 1.00 60.41 203 THR A N 1
ATOM 1649 C CA . THR A 1 203 ? 18.195 -10.102 -4.147 1.00 60.41 203 THR A CA 1
ATOM 1650 C C . THR A 1 203 ? 19.375 -10.360 -3.214 1.00 60.41 203 THR A C 1
ATOM 1652 O O . THR A 1 203 ? 19.340 -9.935 -2.065 1.00 60.41 203 THR A O 1
ATOM 1655 N N . ASP A 1 204 ? 20.459 -10.971 -3.698 1.00 68.50 204 ASP A N 1
ATOM 1656 C CA . ASP A 1 204 ? 21.681 -11.161 -2.904 1.00 68.50 204 ASP A CA 1
ATOM 1657 C C . ASP A 1 204 ? 22.364 -9.826 -2.552 1.00 68.50 204 ASP A C 1
ATOM 1659 O O . ASP A 1 204 ? 22.872 -9.675 -1.440 1.00 68.50 204 ASP A O 1
ATOM 1663 N N . LYS A 1 205 ? 22.362 -8.833 -3.455 1.00 73.56 205 LYS A N 1
ATOM 1664 C CA . LYS A 1 205 ? 22.824 -7.463 -3.151 1.00 73.56 205 LYS A CA 1
ATOM 1665 C C . LYS A 1 205 ? 21.967 -6.815 -2.072 1.00 73.56 205 LYS A C 1
ATOM 1667 O O . LYS A 1 205 ? 22.520 -6.237 -1.140 1.00 73.56 205 LYS A O 1
ATOM 1672 N N . LEU A 1 206 ? 20.645 -6.949 -2.177 1.00 62.88 206 LEU A N 1
ATOM 1673 C CA . LEU A 1 206 ? 19.699 -6.427 -1.197 1.00 62.88 206 LEU A CA 1
ATOM 1674 C C . LEU A 1 206 ? 19.907 -7.090 0.174 1.00 62.88 206 LEU A C 1
ATOM 1676 O O . LEU A 1 206 ? 20.072 -6.404 1.174 1.00 62.88 206 LEU A O 1
ATOM 1680 N N . LEU A 1 207 ? 20.015 -8.417 0.226 1.00 66.00 207 LEU A N 1
ATOM 1681 C CA . LEU A 1 207 ? 20.271 -9.167 1.462 1.00 66.00 207 LEU A CA 1
ATOM 1682 C C . LEU A 1 207 ? 21.617 -8.806 2.103 1.00 66.00 207 LEU A C 1
ATOM 1684 O O . LEU A 1 207 ? 21.685 -8.606 3.316 1.00 66.00 207 LEU A O 1
ATOM 1688 N N . LYS A 1 208 ? 22.673 -8.643 1.291 1.00 73.56 208 LYS A N 1
ATOM 1689 C CA . LYS A 1 208 ? 23.978 -8.148 1.759 1.00 73.56 208 LYS A CA 1
ATOM 1690 C C . LYS A 1 208 ? 23.895 -6.725 2.302 1.00 73.56 208 LYS A C 1
ATOM 1692 O O . LYS A 1 208 ? 24.538 -6.433 3.305 1.00 73.56 208 LYS A O 1
ATOM 1697 N N . GLN A 1 209 ? 23.110 -5.853 1.668 1.00 73.12 209 GLN A N 1
ATOM 1698 C CA . GLN A 1 209 ? 22.881 -4.490 2.148 1.00 73.12 209 GLN A CA 1
ATOM 1699 C C . GLN A 1 209 ? 22.198 -4.479 3.526 1.00 73.12 209 GLN A C 1
ATOM 1701 O O . GLN A 1 209 ? 22.522 -3.628 4.347 1.00 73.12 209 GLN A O 1
ATOM 1706 N N . TYR A 1 210 ? 21.321 -5.447 3.801 1.00 64.00 210 TYR A N 1
ATOM 1707 C CA . TYR A 1 210 ? 20.621 -5.598 5.082 1.00 64.00 210 TYR A CA 1
ATOM 1708 C C . TYR A 1 210 ? 21.360 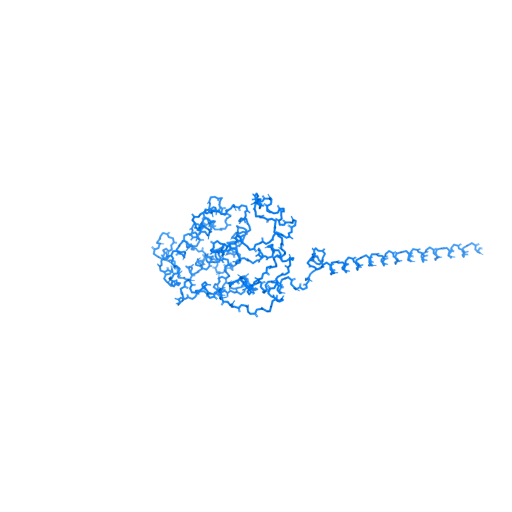-6.471 6.112 1.00 64.00 210 TYR A C 1
ATOM 1710 O O . TYR A 1 210 ? 20.772 -6.871 7.114 1.00 64.00 210 TYR A O 1
ATOM 1718 N N . GLY A 1 211 ? 22.636 -6.811 5.882 1.00 63.84 211 GLY A N 1
ATOM 1719 C CA . GLY A 1 211 ? 23.422 -7.630 6.814 1.00 63.84 211 GLY A CA 1
ATOM 1720 C C . GLY A 1 211 ? 22.875 -9.048 7.027 1.00 63.84 211 GLY A C 1
ATOM 1721 O O . GLY A 1 211 ? 23.257 -9.719 7.984 1.00 63.84 211 GLY A O 1
ATOM 1722 N N . GLN A 1 212 ? 21.984 -9.518 6.149 1.00 63.19 212 GLN A N 1
ATOM 1723 C CA . GLN A 1 212 ? 21.448 -10.871 6.189 1.00 63.19 212 GLN A CA 1
ATOM 1724 C C . GLN A 1 212 ? 22.342 -11.789 5.361 1.00 63.19 212 GLN A C 1
ATOM 1726 O O . GLN A 1 212 ? 22.213 -11.911 4.142 1.00 63.19 212 GLN A O 1
ATOM 1731 N N . GLU A 1 213 ? 23.263 -12.467 6.035 1.00 57.75 213 GLU A N 1
ATOM 1732 C CA . GLU A 1 213 ? 24.003 -13.571 5.442 1.00 57.75 213 GLU A CA 1
ATOM 1733 C C . GLU A 1 213 ? 23.227 -14.871 5.702 1.00 57.75 213 GLU A C 1
ATOM 1735 O O . GLU A 1 213 ? 23.069 -15.291 6.847 1.00 57.75 213 GLU A O 1
ATOM 1740 N N . PHE A 1 214 ? 22.707 -15.511 4.644 1.00 56.28 214 PHE A N 1
ATOM 1741 C CA . PHE A 1 214 ? 22.146 -16.867 4.724 1.00 56.28 214 PHE A CA 1
ATOM 1742 C C . PHE A 1 214 ? 23.265 -17.849 5.085 1.00 56.28 214 PHE A C 1
ATOM 1744 O O . PHE A 1 214 ? 23.881 -18.467 4.211 1.00 56.28 214 PHE A O 1
ATOM 1751 N N . HIS A 1 215 ? 23.563 -17.960 6.372 1.00 42.50 215 HIS A N 1
ATOM 1752 C CA . HIS A 1 215 ? 24.571 -18.867 6.887 1.00 42.50 215 HIS A CA 1
ATOM 1753 C C . HIS A 1 215 ? 23.941 -20.219 7.234 1.00 42.50 215 HIS A C 1
ATOM 1755 O O . HIS A 1 215 ? 22.998 -20.310 8.011 1.00 42.50 215 HIS A O 1
ATOM 1761 N N . HIS A 1 216 ? 24.527 -21.275 6.666 1.00 44.62 216 HIS A N 1
ATOM 1762 C CA . HIS A 1 216 ? 24.464 -22.679 7.107 1.00 44.62 216 HIS A CA 1
ATOM 1763 C C . HIS A 1 216 ? 23.245 -23.558 6.793 1.00 44.62 216 HIS A C 1
ATOM 1765 O O . HIS A 1 216 ? 23.248 -24.718 7.208 1.00 44.62 216 HIS A O 1
ATOM 1771 N N . LEU A 1 217 ? 22.274 -23.131 5.987 1.00 47.19 217 LEU A N 1
ATOM 1772 C CA . LEU A 1 217 ? 21.384 -24.119 5.366 1.00 47.19 217 LEU A CA 1
ATOM 1773 C C . LEU A 1 217 ? 22.166 -24.825 4.245 1.00 47.19 217 LEU A C 1
ATOM 1775 O O . LEU A 1 217 ? 22.746 -24.166 3.384 1.00 47.19 217 LEU A O 1
ATOM 1779 N N . ALA A 1 218 ? 22.259 -26.155 4.341 1.00 46.19 218 ALA A N 1
ATOM 1780 C CA . ALA A 1 218 ? 22.970 -27.068 3.438 1.00 46.19 218 ALA A CA 1
ATOM 1781 C C . ALA A 1 218 ? 22.802 -26.700 1.946 1.00 46.19 218 ALA A C 1
ATOM 1783 O O . ALA A 1 218 ? 21.800 -26.069 1.605 1.00 46.19 218 ALA A O 1
ATOM 1784 N N . PRO A 1 219 ? 23.731 -27.096 1.043 1.00 52.56 219 PRO A N 1
ATOM 1785 C CA . PRO A 1 219 ? 23.593 -26.834 -0.390 1.00 52.56 219 PRO A CA 1
ATOM 1786 C C . PRO A 1 219 ? 22.182 -27.208 -0.845 1.00 52.56 219 PRO A C 1
ATOM 1788 O O . PRO A 1 219 ? 21.766 -28.361 -0.747 1.00 52.56 219 PRO A O 1
ATOM 1791 N N . PHE A 1 220 ? 21.427 -26.189 -1.251 1.00 52.16 220 PHE A N 1
ATOM 1792 C CA . PHE A 1 220 ? 20.041 -26.320 -1.668 1.00 52.16 220 PHE A CA 1
ATOM 1793 C C . PHE A 1 220 ? 20.058 -27.011 -3.037 1.00 52.16 220 PHE A C 1
ATOM 1795 O O . PHE A 1 220 ? 20.097 -26.361 -4.077 1.00 52.16 220 PHE A O 1
ATOM 1802 N N . ASP A 1 221 ? 20.116 -28.342 -3.036 1.00 52.25 221 ASP A N 1
ATOM 1803 C CA . ASP A 1 221 ? 20.288 -29.186 -4.230 1.00 52.25 221 ASP A CA 1
ATOM 1804 C C . ASP A 1 221 ? 18.981 -29.351 -5.033 1.00 52.25 221 ASP A C 1
ATOM 1806 O O . ASP A 1 221 ? 18.664 -30.399 -5.587 1.00 52.25 221 ASP A O 1
ATOM 1810 N N . GLY A 1 222 ? 18.151 -28.308 -5.068 1.00 54.78 222 GLY A N 1
ATOM 1811 C CA . GLY A 1 222 ? 16.866 -28.372 -5.740 1.00 54.78 222 GLY A CA 1
ATOM 1812 C C . GLY A 1 222 ? 16.323 -27.005 -6.100 1.00 54.78 222 GLY A C 1
ATOM 1813 O O . GLY A 1 222 ? 16.128 -26.146 -5.242 1.00 54.78 222 GLY A O 1
ATOM 1814 N N . SER A 1 223 ? 15.987 -26.840 -7.379 1.00 56.41 223 SER A N 1
ATOM 1815 C CA . SER A 1 223 ? 15.092 -25.792 -7.865 1.00 56.41 223 SER A CA 1
ATOM 1816 C C . SER A 1 223 ? 13.699 -26.002 -7.262 1.00 56.41 223 SER A C 1
ATOM 1818 O O . SER A 1 223 ? 12.793 -26.527 -7.917 1.00 56.41 223 SER A O 1
ATOM 1820 N N . ARG A 1 224 ? 13.516 -25.652 -5.984 1.00 62.25 224 ARG A N 1
ATOM 1821 C CA . ARG A 1 224 ? 12.200 -25.677 -5.352 1.00 62.25 224 ARG A CA 1
ATOM 1822 C C . ARG A 1 224 ? 11.390 -24.543 -5.967 1.00 62.25 224 ARG A C 1
ATOM 1824 O O . ARG A 1 224 ? 11.528 -23.384 -5.596 1.00 62.25 224 ARG A O 1
ATOM 1831 N N . MET A 1 225 ? 10.598 -24.887 -6.978 1.00 68.75 225 MET A N 1
ATOM 1832 C CA . MET A 1 225 ? 9.630 -23.961 -7.550 1.00 68.75 225 MET A CA 1
ATOM 1833 C C . MET A 1 225 ? 8.589 -23.652 -6.479 1.00 68.75 225 MET A C 1
ATOM 1835 O O . MET A 1 225 ? 8.051 -24.575 -5.865 1.00 68.75 225 MET A O 1
ATOM 1839 N N . LEU A 1 226 ? 8.326 -22.365 -6.268 1.00 78.25 226 LEU A N 1
ATOM 1840 C CA . LEU A 1 226 ? 7.253 -21.894 -5.403 1.00 78.25 226 LEU A CA 1
ATOM 1841 C C . LEU A 1 226 ? 5.926 -22.472 -5.902 1.00 78.25 226 LEU A C 1
ATOM 1843 O O . LEU A 1 226 ? 5.526 -22.235 -7.046 1.00 78.25 226 LEU A O 1
ATOM 1847 N N . ASN A 1 227 ? 5.281 -23.266 -5.051 1.00 82.25 227 ASN A N 1
ATOM 1848 C CA . ASN A 1 227 ? 3.993 -23.873 -5.339 1.00 82.25 227 ASN A CA 1
ATOM 1849 C C . ASN A 1 227 ? 2.902 -23.051 -4.647 1.00 82.25 227 ASN A C 1
ATOM 1851 O O . ASN A 1 227 ? 2.862 -22.988 -3.422 1.00 82.25 227 ASN A O 1
ATOM 1855 N N . LEU A 1 228 ? 2.012 -22.434 -5.424 1.00 85.69 228 LEU A N 1
ATOM 1856 C CA . LEU A 1 228 ? 0.905 -21.608 -4.930 1.00 85.69 228 LEU A CA 1
ATOM 1857 C C . LEU A 1 228 ? -0.004 -22.358 -3.949 1.00 85.69 228 LEU A C 1
ATOM 1859 O O . LEU A 1 228 ? -0.577 -21.742 -3.055 1.00 85.69 228 LEU A O 1
ATOM 1863 N N . ASN A 1 229 ? -0.077 -23.687 -4.063 1.00 83.44 229 ASN A N 1
ATOM 1864 C CA . ASN A 1 229 ? -0.871 -24.526 -3.168 1.00 83.44 229 ASN A CA 1
ATOM 1865 C C . ASN A 1 229 ? -0.306 -24.576 -1.734 1.00 83.44 229 ASN A C 1
ATOM 1867 O O . ASN A 1 229 ? -1.022 -24.975 -0.822 1.00 83.44 229 ASN A O 1
ATOM 1871 N N . GLU A 1 230 ? 0.953 -24.174 -1.517 1.00 82.88 230 GLU A N 1
ATOM 1872 C CA . GLU A 1 230 ? 1.541 -24.043 -0.174 1.00 82.88 230 GLU A CA 1
ATOM 1873 C C . GLU A 1 230 ? 1.048 -22.770 0.554 1.00 82.88 230 GLU A C 1
ATOM 1875 O O . GLU A 1 230 ? 1.201 -22.656 1.769 1.00 82.88 230 GLU A O 1
ATOM 1880 N N . PHE A 1 231 ? 0.413 -21.827 -0.156 1.00 83.31 231 PHE A N 1
ATOM 1881 C CA . PHE A 1 231 ? -0.043 -20.542 0.383 1.00 83.31 231 PHE A CA 1
ATOM 1882 C C . PHE A 1 231 ? -1.563 -20.520 0.604 1.00 83.31 231 PHE A C 1
ATOM 1884 O O . PHE A 1 231 ? -2.301 -19.925 -0.179 1.00 83.31 231 PHE A O 1
ATOM 1891 N N . GLU A 1 232 ? -2.032 -21.110 1.708 1.00 80.38 232 GLU A N 1
ATOM 1892 C CA . GLU A 1 232 ? -3.471 -21.263 2.023 1.00 80.38 232 GLU A CA 1
ATOM 1893 C C . GLU A 1 232 ? -4.273 -19.944 1.961 1.00 80.38 232 GLU A C 1
ATOM 1895 O O . GLU A 1 232 ? -5.432 -19.938 1.551 1.00 80.38 232 GLU A O 1
ATOM 1900 N N . PHE A 1 233 ? -3.660 -18.822 2.348 1.00 78.62 233 PHE A N 1
ATOM 1901 C CA . PHE A 1 233 ? -4.332 -17.516 2.426 1.00 78.62 233 PHE A CA 1
ATOM 1902 C C . PHE A 1 233 ? -4.025 -16.586 1.250 1.00 78.62 233 PHE A C 1
ATOM 1904 O O . PHE A 1 233 ? -4.821 -15.705 0.932 1.00 78.62 233 PHE A O 1
ATOM 1911 N N . TRP A 1 234 ? -2.857 -16.750 0.627 1.00 79.88 234 TRP A N 1
ATOM 1912 C CA . TRP A 1 234 ? -2.320 -15.797 -0.349 1.00 79.88 234 TRP A CA 1
ATOM 1913 C C . TRP A 1 234 ? -2.288 -16.329 -1.770 1.00 79.88 234 TRP A C 1
ATOM 1915 O O . TRP A 1 234 ? -2.107 -15.535 -2.688 1.00 79.88 234 TRP A O 1
ATOM 1925 N N . GLY A 1 235 ? -2.468 -17.637 -1.962 1.00 85.69 235 GLY A N 1
ATOM 1926 C CA . GLY A 1 235 ? -2.288 -18.273 -3.258 1.00 85.69 235 GLY A CA 1
ATOM 1927 C C . GLY A 1 235 ? -3.097 -17.604 -4.367 1.00 85.69 235 GLY A C 1
ATOM 1928 O O . GLY A 1 235 ? -2.558 -17.396 -5.445 1.00 85.69 235 GLY A O 1
ATOM 1929 N N . GLU A 1 236 ? -4.350 -17.203 -4.113 1.00 83.81 236 GLU A N 1
ATOM 1930 C CA . GLU A 1 236 ? -5.179 -16.540 -5.132 1.00 83.81 236 GLU A CA 1
ATOM 1931 C C . GLU A 1 236 ? -4.688 -15.143 -5.485 1.00 83.81 236 GLU A C 1
ATOM 1933 O O . GLU A 1 236 ? -4.593 -14.817 -6.658 1.00 83.81 236 GLU A O 1
ATOM 1938 N N . ARG A 1 237 ? -4.334 -14.326 -4.491 1.00 82.62 237 ARG A N 1
ATOM 1939 C CA . ARG A 1 237 ? -3.821 -12.972 -4.746 1.00 82.62 237 ARG A CA 1
ATOM 1940 C C . ARG A 1 237 ? -2.450 -13.016 -5.411 1.00 82.62 237 ARG A C 1
ATOM 1942 O O . ARG A 1 237 ? -2.137 -12.180 -6.249 1.00 82.62 237 ARG A O 1
ATOM 1949 N N . LEU A 1 238 ? -1.622 -13.994 -5.042 1.00 84.94 238 LEU A N 1
ATOM 1950 C CA . LEU A 1 238 ? -0.348 -14.239 -5.711 1.00 84.94 238 LEU A CA 1
ATOM 1951 C C . LEU A 1 238 ? -0.563 -14.719 -7.144 1.00 84.94 238 LEU A C 1
ATOM 1953 O O . LEU A 1 238 ? 0.174 -14.286 -8.023 1.00 84.94 238 LEU A O 1
ATOM 1957 N N . LEU A 1 239 ? -1.571 -15.563 -7.385 1.00 87.75 239 LEU A N 1
ATOM 1958 C CA . LEU A 1 239 ? -1.960 -15.982 -8.728 1.00 87.75 239 LEU A CA 1
ATOM 1959 C C . LEU A 1 239 ? -2.457 -14.792 -9.551 1.00 87.75 239 LEU A C 1
ATOM 1961 O O . LEU A 1 239 ? -1.984 -14.608 -10.661 1.00 87.75 239 LEU A O 1
ATOM 1965 N N . GLU A 1 240 ? -3.332 -13.956 -8.997 1.00 85.31 240 GLU A N 1
ATOM 1966 C CA . GLU A 1 240 ? -3.838 -12.740 -9.641 1.00 85.31 240 GLU A CA 1
ATOM 1967 C C . GLU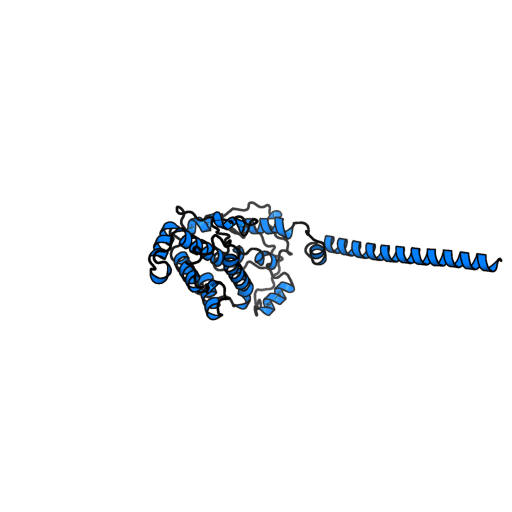 A 1 240 ? -2.688 -11.799 -9.998 1.00 85.31 240 GLU A C 1
ATOM 1969 O O . GLU A 1 240 ? -2.555 -11.400 -11.144 1.00 85.31 240 GLU A O 1
ATOM 1974 N N . VAL A 1 241 ? -1.770 -11.514 -9.072 1.00 83.81 241 VAL A N 1
ATOM 1975 C CA . VAL A 1 241 ? -0.605 -10.667 -9.371 1.00 83.81 241 VAL A CA 1
ATOM 1976 C C . VAL A 1 241 ? 0.334 -11.329 -10.376 1.00 83.81 241 VAL A C 1
ATOM 1978 O O . VAL A 1 241 ? 0.909 -10.656 -11.233 1.00 83.81 241 VAL A O 1
ATOM 1981 N N . TYR A 1 242 ? 0.488 -12.646 -10.326 1.00 85.88 242 TYR A N 1
ATOM 1982 C CA . TYR A 1 242 ? 1.257 -13.369 -11.326 1.00 85.88 242 TYR A CA 1
ATOM 1983 C C . TYR A 1 242 ? 0.609 -13.262 -12.719 1.00 85.88 242 TYR A C 1
ATOM 1985 O O . TYR A 1 242 ? 1.274 -12.905 -13.690 1.00 85.88 242 TYR A O 1
ATOM 1993 N N . GLU A 1 243 ? -0.691 -13.493 -12.838 1.00 86.94 243 GLU A N 1
ATOM 1994 C CA . GLU A 1 243 ? -1.409 -13.429 -14.110 1.00 86.94 243 GLU A CA 1
ATOM 1995 C C . GLU A 1 243 ? -1.536 -11.989 -14.630 1.00 86.94 243 GLU A C 1
ATOM 1997 O O . GLU A 1 243 ? -1.242 -11.716 -15.795 1.00 86.94 243 GLU A O 1
ATOM 2002 N N . GLU A 1 244 ? -1.899 -11.044 -13.770 1.00 83.06 244 GLU A N 1
ATOM 2003 C CA . GLU A 1 244 ? -2.175 -9.661 -14.153 1.00 83.06 244 GLU A CA 1
ATOM 2004 C C . GLU A 1 244 ? -0.940 -8.776 -14.238 1.00 83.06 244 GLU A C 1
ATOM 2006 O O . GLU A 1 244 ? -0.925 -7.862 -15.057 1.00 83.06 244 GLU A O 1
ATOM 2011 N N . VAL A 1 245 ? 0.092 -8.987 -13.417 1.00 80.00 245 VAL A N 1
ATOM 2012 C CA . VAL A 1 245 ? 1.289 -8.122 -13.393 1.00 80.00 245 VAL A CA 1
ATOM 2013 C C . VAL A 1 245 ? 2.471 -8.800 -14.067 1.00 80.00 245 VAL A C 1
ATOM 2015 O O . VAL A 1 245 ? 3.230 -8.147 -14.793 1.00 80.00 245 VAL A O 1
ATOM 2018 N N . PHE A 1 246 ? 2.662 -10.101 -13.830 1.00 82.69 246 PHE A N 1
ATOM 2019 C CA . PHE A 1 246 ? 3.814 -10.815 -14.372 1.00 82.69 246 PHE A CA 1
ATOM 2020 C C . PHE A 1 246 ? 3.598 -11.268 -15.821 1.00 82.69 246 PHE A C 1
ATOM 2022 O O . PHE A 1 246 ? 4.518 -11.121 -16.627 1.00 82.69 246 PHE A O 1
ATOM 2029 N N . LEU A 1 247 ? 2.410 -11.776 -16.165 1.00 83.56 247 LEU A N 1
ATOM 2030 C CA . LEU A 1 247 ? 2.107 -12.252 -17.522 1.00 83.56 247 LEU A CA 1
ATOM 2031 C C . LEU A 1 247 ? 1.540 -11.175 -18.457 1.00 83.56 247 LEU A C 1
ATOM 2033 O O . LEU A 1 247 ? 1.487 -11.402 -19.669 1.00 83.56 247 LEU A O 1
ATOM 2037 N N . SER A 1 248 ? 1.139 -10.011 -17.947 1.00 83.06 248 SER A N 1
ATOM 2038 C CA . SER A 1 248 ? 0.610 -8.946 -18.799 1.00 83.06 248 SER A CA 1
ATOM 2039 C C . SER A 1 248 ? 1.686 -8.358 -19.722 1.00 83.06 248 SER A C 1
ATOM 2041 O O . SER A 1 248 ? 2.851 -8.194 -19.334 1.00 83.06 248 SER A O 1
ATOM 2043 N N . PRO A 1 249 ? 1.320 -8.038 -20.979 1.00 82.31 249 PRO A N 1
ATOM 2044 C CA . PRO A 1 249 ? 2.255 -7.465 -21.933 1.00 82.31 249 PRO A CA 1
ATOM 2045 C C . PRO A 1 249 ? 2.755 -6.097 -21.438 1.00 82.31 249 PRO A C 1
ATOM 2047 O O . PRO A 1 249 ? 1.989 -5.342 -20.832 1.00 82.31 249 PRO A O 1
ATOM 2050 N N . PRO A 1 250 ? 4.024 -5.739 -21.703 1.00 82.25 250 PRO A N 1
ATOM 2051 C CA . PRO A 1 250 ? 4.577 -4.465 -21.262 1.00 82.25 250 PRO A CA 1
ATOM 2052 C C . PRO A 1 250 ? 3.788 -3.304 -21.874 1.00 82.25 250 PRO A C 1
ATOM 2054 O O . PRO A 1 250 ? 3.634 -3.214 -23.092 1.00 82.25 250 PRO A O 1
ATOM 2057 N N . VAL A 1 251 ? 3.314 -2.387 -21.027 1.00 85.06 251 VAL A N 1
ATOM 2058 C CA . VAL A 1 251 ? 2.448 -1.273 -21.456 1.00 85.06 251 VAL A CA 1
ATOM 2059 C C . VAL A 1 251 ? 3.224 -0.127 -22.110 1.00 85.06 251 VAL A C 1
ATOM 2061 O O . VAL A 1 251 ? 2.628 0.749 -22.731 1.00 85.06 251 VAL A O 1
ATOM 2064 N N . SER A 1 252 ? 4.557 -0.102 -21.985 1.00 87.56 252 SER A N 1
ATOM 2065 C CA . SER A 1 252 ? 5.394 0.975 -22.526 1.00 87.56 252 SER A CA 1
ATOM 2066 C C . SER A 1 252 ? 6.725 0.485 -23.099 1.00 87.56 252 SER A C 1
ATOM 2068 O O . SER A 1 252 ? 7.308 -0.485 -22.620 1.00 87.56 252 SER A O 1
ATOM 2070 N N . LEU A 1 253 ? 7.264 1.214 -24.086 1.00 85.62 253 LEU A N 1
ATOM 2071 C CA . LEU A 1 253 ? 8.592 0.944 -24.662 1.00 85.62 253 LEU A CA 1
ATOM 2072 C C . LEU A 1 253 ? 9.714 1.041 -23.622 1.00 85.62 253 LEU A C 1
ATOM 2074 O O . LEU A 1 253 ? 10.674 0.280 -23.677 1.00 85.62 253 LEU A O 1
ATOM 2078 N N . ARG A 1 254 ? 9.587 1.956 -22.651 1.00 86.19 254 ARG A N 1
ATOM 2079 C CA . ARG A 1 254 ? 10.554 2.085 -21.553 1.00 86.19 254 ARG A CA 1
ATOM 2080 C C . ARG A 1 254 ? 10.547 0.843 -20.664 1.00 86.19 254 ARG A C 1
ATOM 2082 O O . ARG A 1 254 ? 11.612 0.397 -20.250 1.00 86.19 254 ARG A O 1
ATOM 2089 N N . GLN A 1 255 ? 9.364 0.286 -20.405 1.00 82.56 255 GLN A N 1
ATOM 2090 C CA . GLN A 1 255 ? 9.237 -0.976 -19.688 1.00 82.56 255 GLN A CA 1
ATOM 2091 C C . GLN A 1 255 ? 9.839 -2.112 -20.512 1.00 82.56 255 GLN A C 1
ATOM 2093 O O . GLN A 1 255 ? 10.719 -2.790 -20.006 1.00 82.56 255 GLN A O 1
ATOM 2098 N N . LEU A 1 256 ? 9.478 -2.239 -21.794 1.00 86.44 256 LEU A N 1
ATOM 2099 C CA . LEU A 1 256 ? 10.020 -3.262 -22.697 1.00 86.44 256 LEU A CA 1
ATOM 2100 C C . LEU A 1 256 ? 11.559 -3.227 -22.788 1.00 86.44 256 LEU A C 1
ATOM 2102 O O . LEU A 1 256 ? 12.194 -4.274 -22.860 1.00 86.44 256 LEU A O 1
ATOM 2106 N N . TRP A 1 257 ? 12.167 -2.038 -22.734 1.00 86.88 257 TRP A N 1
ATOM 2107 C CA . TRP A 1 257 ? 13.624 -1.872 -22.752 1.00 86.88 257 TRP A CA 1
ATOM 2108 C C . TRP A 1 257 ? 14.320 -2.458 -21.513 1.00 86.88 257 TRP A C 1
ATOM 2110 O O . TRP A 1 257 ? 15.398 -3.050 -21.625 1.00 86.88 257 TRP A O 1
ATOM 2120 N N . SER A 1 258 ? 13.700 -2.306 -20.340 1.00 84.50 258 SER A N 1
ATOM 2121 C CA . SER A 1 258 ? 14.226 -2.796 -19.061 1.00 84.50 258 SER A CA 1
ATOM 2122 C C . SER A 1 258 ? 13.726 -4.196 -18.693 1.00 84.50 258 SER A C 1
ATOM 2124 O O . SER A 1 258 ? 14.266 -4.802 -17.769 1.00 84.50 258 SER A O 1
ATOM 2126 N N . ASP A 1 259 ? 12.695 -4.706 -19.367 1.00 82.06 259 ASP A N 1
ATOM 2127 C CA . ASP A 1 259 ? 12.032 -5.951 -18.997 1.00 82.06 259 ASP A CA 1
ATOM 2128 C C . ASP A 1 259 ? 12.886 -7.170 -19.372 1.00 82.06 259 ASP A C 1
ATOM 2130 O O . ASP A 1 259 ? 13.122 -7.467 -20.545 1.00 82.06 259 ASP A O 1
ATOM 2134 N N . ARG A 1 260 ? 13.367 -7.882 -18.349 1.00 81.12 260 ARG A N 1
ATOM 2135 C CA . ARG A 1 260 ? 14.155 -9.116 -18.479 1.00 81.12 260 ARG A CA 1
ATOM 2136 C C . ARG A 1 260 ? 13.326 -10.384 -18.277 1.00 81.12 260 ARG A C 1
ATOM 2138 O O . ARG A 1 260 ? 13.882 -11.476 -18.368 1.00 81.12 260 ARG A O 1
ATOM 2145 N N . ARG A 1 261 ? 12.014 -10.271 -18.024 1.00 80.19 261 ARG A N 1
ATOM 2146 C CA . ARG A 1 261 ? 11.151 -11.409 -17.653 1.00 80.19 261 ARG A CA 1
ATOM 2147 C C . ARG A 1 261 ? 11.008 -12.447 -18.766 1.00 80.19 261 ARG A C 1
ATOM 2149 O O . ARG A 1 261 ? 10.829 -13.625 -18.470 1.00 80.19 261 ARG A O 1
ATOM 2156 N N . SER A 1 262 ? 11.113 -12.037 -20.033 1.00 83.38 262 SER A N 1
ATOM 2157 C CA . SER A 1 262 ? 11.111 -12.948 -21.180 1.00 83.38 262 SER A CA 1
ATOM 2158 C C . SER A 1 262 ? 12.356 -12.730 -22.061 1.00 83.38 262 SER A C 1
ATOM 2160 O O . SER A 1 262 ? 12.396 -11.813 -22.887 1.00 83.38 262 SER A O 1
ATOM 2162 N N . PRO A 1 263 ? 13.401 -13.576 -21.940 1.00 82.06 263 PRO A N 1
ATOM 2163 C CA . PRO A 1 263 ? 14.646 -13.390 -22.691 1.00 82.06 263 PRO A CA 1
ATOM 2164 C C . PRO A 1 263 ? 14.404 -13.390 -24.205 1.00 82.06 263 PRO A C 1
ATOM 2166 O O . PRO A 1 263 ? 15.066 -12.661 -24.934 1.00 82.06 263 PRO A O 1
ATOM 2169 N N . GLN A 1 264 ? 13.392 -14.130 -24.671 1.00 88.00 264 GLN A N 1
ATOM 2170 C CA . GLN A 1 264 ? 12.997 -14.139 -26.073 1.00 88.00 264 GLN A CA 1
ATOM 2171 C C . GLN A 1 264 ? 12.453 -12.784 -26.550 1.00 88.00 264 GLN A C 1
ATOM 2173 O O . GLN A 1 264 ? 12.910 -12.298 -27.582 1.00 88.00 264 GLN A O 1
ATOM 2178 N N . GLN A 1 265 ? 11.513 -12.149 -25.834 1.00 87.38 265 GLN A N 1
ATOM 2179 C CA . GLN A 1 265 ? 10.991 -10.841 -26.265 1.00 87.38 265 GLN A CA 1
ATOM 2180 C C . GLN A 1 265 ? 12.073 -9.770 -26.164 1.00 87.38 265 GLN A C 1
ATOM 2182 O O . GLN A 1 265 ? 12.186 -8.933 -27.057 1.00 87.38 265 GLN A O 1
ATOM 2187 N N . TRP A 1 266 ? 12.912 -9.845 -25.129 1.00 89.19 266 TRP A N 1
ATOM 2188 C CA . TRP A 1 266 ? 14.058 -8.959 -24.973 1.00 89.19 266 TRP A CA 1
ATOM 2189 C C . TRP A 1 266 ? 15.024 -9.071 -26.166 1.00 89.19 266 TRP A C 1
ATOM 2191 O O . TRP A 1 266 ? 15.383 -8.061 -26.773 1.00 89.19 266 TRP A O 1
ATOM 2201 N N . SER A 1 267 ? 15.383 -10.290 -26.585 1.00 91.56 267 SER A N 1
ATOM 2202 C CA . SER A 1 267 ? 16.211 -10.510 -27.779 1.00 91.56 267 SER A CA 1
ATOM 2203 C C . SER A 1 267 ? 15.539 -10.029 -29.067 1.00 91.56 267 SER A C 1
ATOM 2205 O O . SER A 1 267 ? 16.205 -9.416 -29.904 1.00 91.56 267 SER A O 1
ATOM 2207 N N . VAL A 1 268 ? 14.233 -10.266 -29.238 1.00 93.06 268 VAL A N 1
ATOM 2208 C CA . VAL A 1 268 ? 13.476 -9.788 -30.409 1.00 93.06 268 VAL A CA 1
ATOM 2209 C C . VAL A 1 268 ? 13.463 -8.259 -30.463 1.00 93.06 268 VAL A C 1
ATOM 2211 O O . VAL A 1 268 ? 13.712 -7.693 -31.527 1.00 93.06 268 VAL A O 1
ATOM 2214 N N . PHE A 1 269 ? 13.254 -7.589 -29.327 1.00 92.25 269 PHE A N 1
ATOM 2215 C CA . PHE A 1 269 ? 13.279 -6.130 -29.225 1.00 92.25 269 PHE A CA 1
ATOM 2216 C C . PHE A 1 269 ? 14.629 -5.551 -29.672 1.00 92.25 269 PHE A C 1
ATOM 2218 O O . PHE A 1 269 ? 14.677 -4.681 -30.542 1.00 92.25 269 PHE A O 1
ATOM 2225 N N . TRP A 1 270 ? 15.742 -6.072 -29.147 1.00 93.69 270 TRP A N 1
ATOM 2226 C CA . TRP A 1 270 ? 17.073 -5.591 -29.532 1.00 93.69 270 TRP A CA 1
ATOM 2227 C C . TRP A 1 270 ? 17.442 -5.929 -30.972 1.00 93.69 270 TRP A C 1
ATOM 2229 O O . TRP A 1 270 ? 18.053 -5.109 -31.655 1.00 93.69 270 TRP A O 1
ATOM 2239 N N . THR A 1 271 ? 17.023 -7.094 -31.464 1.00 95.62 271 THR A N 1
ATOM 2240 C CA . THR A 1 271 ? 17.197 -7.464 -32.875 1.00 95.62 271 THR A CA 1
ATOM 2241 C C . THR A 1 271 ? 16.473 -6.472 -33.784 1.00 95.62 271 THR A C 1
ATOM 2243 O O . THR A 1 271 ? 17.062 -5.974 -34.744 1.00 95.62 271 THR A O 1
ATOM 2246 N N . ALA A 1 272 ? 15.229 -6.113 -33.451 1.00 95.88 272 ALA A N 1
ATOM 2247 C CA . ALA A 1 272 ? 14.468 -5.105 -34.184 1.00 95.88 272 ALA A CA 1
ATOM 2248 C C . ALA A 1 272 ? 15.162 -3.733 -34.157 1.00 95.88 272 ALA A C 1
ATOM 2250 O O 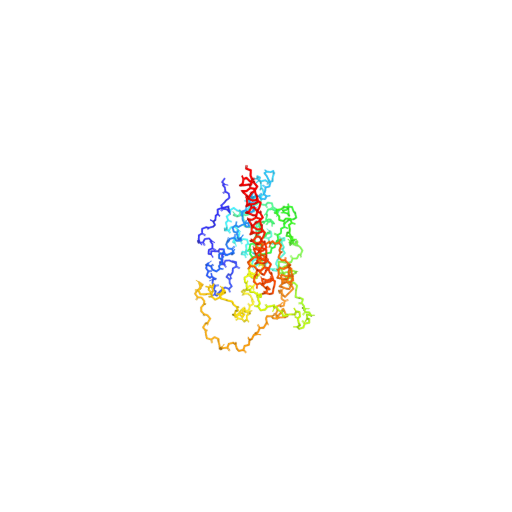. ALA A 1 272 ? 15.273 -3.083 -35.197 1.00 95.88 272 ALA A O 1
ATOM 2251 N N . GLN A 1 273 ? 15.703 -3.318 -33.006 1.00 94.62 273 GLN A N 1
ATOM 2252 C CA . GLN A 1 273 ? 16.443 -2.059 -32.882 1.00 94.62 273 GLN A CA 1
ATOM 2253 C C . GLN A 1 273 ? 17.721 -2.035 -33.740 1.00 94.62 273 GLN A C 1
ATOM 2255 O O . GLN A 1 273 ? 18.029 -1.018 -34.371 1.00 94.62 273 GLN A O 1
ATOM 2260 N N . ILE A 1 274 ? 18.458 -3.149 -33.802 1.00 97.75 274 ILE A N 1
ATOM 2261 C CA . ILE A 1 274 ? 19.651 -3.285 -34.654 1.00 97.75 274 ILE A CA 1
ATOM 2262 C C . ILE A 1 274 ? 19.263 -3.185 -36.133 1.00 97.75 274 ILE A C 1
ATOM 2264 O O . ILE A 1 274 ? 19.872 -2.410 -36.871 1.00 97.75 274 ILE A O 1
ATOM 2268 N N . ILE A 1 275 ? 18.222 -3.908 -36.560 1.00 98.25 275 ILE A N 1
ATOM 2269 C CA . ILE A 1 275 ? 17.720 -3.869 -37.943 1.00 98.25 275 ILE A CA 1
ATOM 2270 C C . ILE A 1 275 ? 17.281 -2.451 -38.323 1.00 98.25 275 ILE A C 1
ATOM 2272 O O . ILE A 1 275 ? 17.646 -1.957 -39.393 1.00 98.25 275 ILE A O 1
ATOM 2276 N N . LEU A 1 276 ? 16.547 -1.767 -37.441 1.00 97.75 276 LEU A N 1
ATOM 2277 C CA . LEU A 1 276 ? 16.118 -0.385 -37.651 1.00 97.75 276 LEU A CA 1
ATOM 2278 C C . LEU A 1 276 ? 17.320 0.550 -37.839 1.00 97.75 276 LEU A C 1
ATOM 2280 O O . LEU A 1 276 ? 17.352 1.345 -38.777 1.00 97.75 276 LEU A O 1
ATOM 2284 N N . THR A 1 277 ? 18.338 0.410 -36.988 1.00 97.81 277 THR A N 1
ATOM 2285 C CA . THR A 1 277 ? 19.560 1.225 -37.051 1.00 97.81 277 THR A CA 1
ATOM 2286 C C . THR A 1 277 ? 20.314 0.993 -38.363 1.00 97.81 277 THR A C 1
ATOM 2288 O O . THR A 1 277 ? 20.678 1.953 -39.042 1.00 97.81 277 THR A O 1
ATOM 2291 N N . LEU A 1 278 ? 20.489 -0.268 -38.774 1.00 98.19 278 LEU A N 1
ATOM 2292 C CA . LEU A 1 278 ? 21.124 -0.614 -40.051 1.00 98.19 278 LEU A CA 1
ATOM 2293 C C . LEU A 1 278 ? 20.339 -0.070 -41.251 1.00 98.19 278 LEU A C 1
ATOM 2295 O O . LEU A 1 278 ? 20.939 0.420 -42.207 1.00 98.19 278 LEU A O 1
ATOM 2299 N N . THR A 1 279 ? 19.007 -0.098 -41.180 1.00 98.62 279 THR A N 1
ATOM 2300 C CA . THR A 1 279 ? 18.131 0.443 -42.229 1.00 98.62 279 THR A CA 1
ATOM 2301 C C . THR A 1 279 ? 18.325 1.951 -42.380 1.00 98.62 279 THR A C 1
ATOM 2303 O O . THR A 1 279 ? 18.501 2.438 -43.495 1.00 98.62 279 THR A O 1
ATOM 2306 N N . ILE A 1 280 ? 18.379 2.696 -41.271 1.00 98.44 280 ILE A N 1
ATOM 2307 C CA . ILE A 1 280 ? 18.623 4.148 -41.290 1.00 98.44 280 ILE A CA 1
ATOM 2308 C C . ILE A 1 280 ? 19.991 4.462 -41.911 1.00 98.44 280 ILE A C 1
ATOM 2310 O O . ILE A 1 280 ? 20.084 5.318 -42.792 1.00 98.44 280 ILE A O 1
ATOM 2314 N N . VAL A 1 281 ? 21.041 3.739 -41.510 1.00 98.38 281 VAL A N 1
ATOM 2315 C CA . VAL A 1 281 ? 22.394 3.915 -42.067 1.00 98.38 281 VAL A CA 1
ATOM 2316 C C . VAL A 1 281 ? 22.422 3.610 -43.568 1.00 98.38 281 VAL A C 1
ATOM 2318 O O . VAL A 1 281 ? 23.007 4.373 -44.338 1.00 98.38 281 VAL A O 1
ATOM 2321 N N . SER A 1 282 ? 21.752 2.541 -44.005 1.00 98.25 282 SER A N 1
ATOM 2322 C CA . SER A 1 282 ? 21.646 2.179 -45.424 1.00 98.25 282 SER A CA 1
ATOM 2323 C C . SER A 1 282 ? 20.915 3.251 -46.241 1.00 98.25 282 SER A C 1
ATOM 2325 O O . SER A 1 282 ? 21.387 3.641 -47.314 1.00 98.25 282 SER A O 1
ATOM 2327 N N . CYS A 1 283 ? 19.823 3.810 -45.709 1.00 98.44 283 CYS A N 1
ATOM 2328 C CA . CYS A 1 283 ? 19.113 4.929 -46.329 1.00 98.44 283 CYS A CA 1
ATOM 2329 C C . CYS A 1 283 ? 20.011 6.167 -46.469 1.00 98.44 283 CYS A C 1
ATOM 2331 O O . CYS A 1 283 ? 20.056 6.778 -47.537 1.00 98.44 283 CYS A O 1
ATOM 2333 N N . MET A 1 284 ? 20.772 6.517 -45.426 1.00 98.50 284 MET A N 1
ATOM 2334 C CA . MET A 1 284 ? 21.709 7.644 -45.477 1.00 98.50 284 MET A CA 1
ATOM 2335 C C . MET A 1 284 ? 22.826 7.423 -46.501 1.00 98.50 284 MET A C 1
ATOM 2337 O O . MET A 1 284 ? 23.136 8.329 -47.274 1.00 98.50 284 MET A O 1
ATOM 2341 N N . ALA A 1 285 ? 23.406 6.222 -46.551 1.00 98.06 285 ALA A N 1
ATOM 2342 C CA . ALA A 1 285 ? 24.431 5.882 -47.533 1.00 98.06 285 ALA A CA 1
ATOM 2343 C C . ALA A 1 285 ? 23.893 5.993 -48.968 1.00 98.06 285 ALA A C 1
ATOM 2345 O O . ALA A 1 285 ? 24.527 6.618 -49.818 1.00 98.06 285 ALA A O 1
ATOM 2346 N N . THR A 1 286 ? 22.690 5.466 -49.211 1.00 98.50 286 THR A N 1
ATOM 2347 C CA . THR A 1 286 ? 22.008 5.550 -50.512 1.00 98.50 286 THR A CA 1
ATOM 2348 C C . THR A 1 286 ? 21.761 7.005 -50.913 1.00 98.50 286 THR A C 1
ATOM 2350 O O . THR A 1 286 ? 21.988 7.389 -52.063 1.00 98.50 286 THR A O 1
ATOM 2353 N N . PHE A 1 287 ? 21.357 7.848 -49.960 1.00 98.50 287 PHE A N 1
ATOM 2354 C CA . PHE A 1 287 ? 21.161 9.277 -50.192 1.00 98.50 287 PHE A CA 1
ATOM 2355 C C . PHE A 1 287 ? 22.468 9.981 -50.591 1.00 98.50 287 PHE A C 1
ATOM 2357 O O . PHE A 1 287 ? 22.503 10.697 -51.592 1.00 98.50 287 PHE A O 1
ATOM 2364 N N . VAL A 1 288 ? 23.564 9.730 -49.865 1.00 98.31 288 VAL A N 1
ATOM 2365 C CA . VAL A 1 288 ? 24.889 10.303 -50.167 1.00 98.31 288 VAL A CA 1
ATOM 2366 C C . VAL A 1 288 ? 25.405 9.834 -51.528 1.00 98.31 288 VAL A C 1
ATOM 2368 O O . VAL A 1 288 ? 25.901 10.649 -52.305 1.00 98.31 288 VAL A O 1
ATOM 2371 N N . GLN A 1 289 ? 25.259 8.547 -51.846 1.00 98.31 289 GLN A N 1
ATOM 2372 C CA . GLN A 1 289 ? 25.650 7.986 -53.143 1.00 98.31 289 GLN A CA 1
ATOM 2373 C C . GLN A 1 289 ? 24.864 8.619 -54.293 1.00 98.31 289 GLN A C 1
ATOM 2375 O O . GLN A 1 289 ? 25.454 9.021 -55.296 1.00 98.31 289 GLN A O 1
ATOM 2380 N N . THR A 1 290 ? 23.548 8.770 -54.127 1.00 98.38 290 THR A N 1
ATOM 2381 C CA . THR A 1 290 ? 22.682 9.413 -55.125 1.00 98.38 290 THR A CA 1
ATOM 2382 C C . THR A 1 290 ? 23.087 10.869 -55.332 1.00 98.38 290 THR A C 1
ATOM 2384 O O . THR A 1 290 ? 23.246 11.319 -56.465 1.00 98.38 290 THR A O 1
ATOM 2387 N N . TRP A 1 291 ? 23.332 11.603 -54.245 1.00 98.38 291 TRP A N 1
ATOM 2388 C CA . TRP A 1 291 ? 23.790 12.989 -54.313 1.00 98.38 291 TRP A CA 1
ATOM 2389 C C . TRP A 1 291 ? 25.147 13.124 -55.016 1.00 98.38 291 TRP A C 1
ATOM 2391 O O . TRP A 1 291 ? 25.308 13.973 -55.894 1.00 98.38 291 TRP A O 1
ATOM 2401 N N . ALA A 1 292 ? 26.112 12.267 -54.674 1.00 98.31 292 ALA A N 1
ATOM 2402 C CA . ALA A 1 292 ? 27.434 12.261 -55.294 1.00 98.31 292 ALA A CA 1
ATOM 2403 C C . ALA A 1 292 ? 27.356 11.933 -56.793 1.00 98.31 292 ALA A C 1
ATOM 2405 O O . ALA A 1 292 ? 28.023 12.585 -57.596 1.00 98.31 292 ALA A O 1
ATOM 2406 N N . SER A 1 293 ? 26.501 10.981 -57.176 1.00 98.12 293 SER A N 1
ATOM 2407 C CA . SER A 1 293 ? 26.253 10.620 -58.574 1.00 98.12 293 SER A CA 1
ATOM 2408 C C . SER A 1 293 ? 25.663 11.788 -59.368 1.00 98.12 293 SER A C 1
ATOM 2410 O O . SER A 1 293 ? 26.199 12.149 -60.416 1.00 98.12 293 SER A O 1
ATOM 2412 N N . VAL A 1 294 ? 24.632 12.454 -58.835 1.00 98.12 294 VAL A N 1
ATOM 2413 C CA . VAL A 1 294 ? 24.031 13.641 -59.471 1.00 98.12 294 VAL A CA 1
ATOM 2414 C C . VAL A 1 294 ? 25.053 14.767 -59.616 1.00 98.12 294 VAL A C 1
ATOM 2416 O O . VAL A 1 294 ? 25.108 15.428 -60.652 1.00 98.12 294 VAL A O 1
ATOM 2419 N N . ARG A 1 295 ? 25.891 14.989 -58.598 1.00 98.12 295 ARG A N 1
ATOM 2420 C CA . ARG A 1 295 ? 26.939 16.013 -58.655 1.00 98.12 295 ARG A CA 1
ATOM 2421 C C . ARG A 1 295 ? 27.996 15.696 -59.713 1.00 98.12 295 ARG A C 1
ATOM 2423 O O . ARG A 1 295 ? 28.406 16.602 -60.430 1.00 98.12 295 ARG A O 1
ATOM 2430 N N . ALA A 1 296 ? 28.424 14.441 -59.816 1.00 97.94 296 ALA A N 1
ATOM 2431 C CA . ALA A 1 296 ? 29.395 14.015 -60.819 1.00 97.94 296 ALA A CA 1
ATOM 2432 C C . ALA A 1 296 ? 28.866 14.205 -62.250 1.00 97.94 296 ALA A C 1
ATOM 2434 O O . ALA A 1 296 ? 29.609 14.670 -63.109 1.00 97.94 296 ALA A O 1
ATOM 2435 N N . LEU A 1 297 ? 27.580 13.917 -62.487 1.00 97.62 297 LEU A N 1
ATOM 2436 C CA . LEU A 1 297 ? 26.938 14.138 -63.787 1.00 97.62 297 LEU A CA 1
ATOM 2437 C C . LEU A 1 297 ? 26.934 15.617 -64.188 1.00 97.62 297 LEU A C 1
ATOM 2439 O O . LEU A 1 297 ? 27.313 15.940 -65.309 1.00 97.62 297 LEU A O 1
ATOM 2443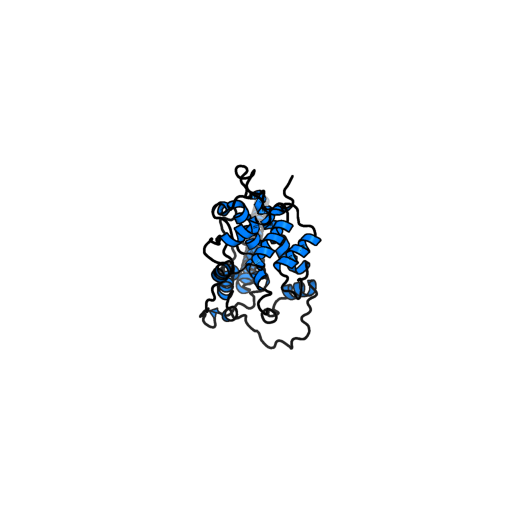 N N . ARG A 1 298 ? 26.591 16.519 -63.261 1.00 97.88 298 ARG A N 1
ATOM 2444 C CA . ARG A 1 298 ? 26.607 17.969 -63.532 1.00 97.88 298 ARG A CA 1
ATOM 2445 C C . ARG A 1 298 ? 28.000 18.479 -63.903 1.00 97.88 298 ARG A C 1
ATOM 2447 O O . ARG A 1 298 ? 28.140 19.231 -64.857 1.00 97.88 298 ARG A O 1
ATOM 2454 N N . LEU A 1 299 ? 29.031 18.031 -63.184 1.00 97.56 299 LEU A N 1
ATOM 2455 C CA . LEU A 1 299 ? 30.418 18.402 -63.489 1.00 97.56 299 LEU A CA 1
ATOM 2456 C C . LEU A 1 299 ? 30.875 17.874 -64.859 1.00 97.56 299 LEU A C 1
ATOM 2458 O O . LEU A 1 299 ? 31.662 18.528 -65.539 1.00 97.56 299 LEU A O 1
ATOM 2462 N N . ALA A 1 300 ? 30.386 16.702 -65.272 1.00 97.38 300 ALA A N 1
ATOM 2463 C CA . ALA A 1 300 ? 30.682 16.150 -66.590 1.00 97.38 300 ALA A CA 1
ATOM 2464 C C . ALA A 1 300 ? 30.035 16.976 -67.715 1.00 97.38 300 ALA A C 1
ATOM 2466 O O . ALA A 1 300 ? 30.722 17.299 -68.683 1.00 97.38 300 ALA A O 1
ATOM 2467 N N . GLU A 1 301 ? 28.766 17.374 -67.567 1.00 97.31 301 GLU A N 1
ATOM 2468 C CA . GLU A 1 301 ? 28.075 18.253 -68.526 1.00 97.31 301 GLU A CA 1
ATOM 2469 C C . GLU A 1 301 ? 28.807 19.592 -68.703 1.00 97.31 301 GLU A C 1
ATOM 2471 O O . GLU A 1 301 ? 29.063 20.011 -69.832 1.00 97.31 301 GLU A O 1
ATOM 2476 N N . GLU A 1 302 ? 29.229 20.219 -67.601 1.00 97.00 302 GLU A N 1
ATOM 2477 C CA . GLU A 1 302 ? 29.977 21.484 -67.622 1.00 97.00 302 GLU A CA 1
ATOM 2478 C C . GLU A 1 302 ? 31.322 21.379 -68.358 1.00 97.00 302 GLU A C 1
ATOM 2480 O O . GLU A 1 302 ? 31.747 22.346 -68.977 1.00 97.00 302 GLU A O 1
ATOM 2485 N N . SER A 1 303 ? 31.986 20.216 -68.334 1.00 96.31 303 SER A N 1
ATOM 2486 C CA . SER A 1 303 ? 33.273 20.016 -69.025 1.00 96.31 303 SER A CA 1
ATOM 2487 C C . SER A 1 303 ? 33.160 19.764 -70.533 1.00 96.31 303 SER A C 1
ATOM 2489 O O . SER A 1 303 ? 34.173 19.778 -71.231 1.00 96.31 303 SER A O 1
ATOM 2491 N N . THR A 1 304 ? 31.950 19.498 -71.035 1.00 94.94 304 THR A N 1
ATOM 2492 C CA . THR A 1 304 ? 31.700 19.256 -72.468 1.00 94.94 304 THR A CA 1
ATOM 2493 C C . THR A 1 304 ? 31.307 20.511 -73.249 1.00 94.94 304 THR A C 1
ATOM 2495 O O . THR A 1 304 ? 31.252 20.454 -74.478 1.00 94.94 304 THR A O 1
ATOM 2498 N N . LEU A 1 305 ? 31.040 21.618 -72.550 1.00 84.75 305 LEU A N 1
ATOM 2499 C CA . LEU A 1 305 ? 30.722 22.934 -73.112 1.00 84.75 305 LEU A CA 1
ATOM 2500 C C . LEU A 1 305 ? 31.983 23.793 -73.256 1.00 84.75 305 LEU A C 1
ATOM 2502 O O . LEU A 1 305 ? 32.064 24.513 -74.277 1.00 84.75 305 LEU A O 1
#

Organism: NCBI:txid1690606

Foldseek 3Di:
DAQPLLDQDDPVLLQLLQCLQAPPPDDRDDVVVCVLLSVVSNVLSNLVVVLQDPVNPPPQQQQRRDSVSLSVLSVLCVVFQQAFPVVSLVVSCVPCVRCPPNDSVSVLVSNQSSCCSRQVAQADDPVSCVSPVPDDHDYGDRPGGNNRSVCVLQPQDQPPDDQVLQFFDLPPACVLVSVRSNNPRCPNVDPCVPQHDDRDPVVVVVCVVVVNDPPDDPDPPDPPGHGLSVPRRCSVVVSCSCVPVVVDDDPDPVCLCVDPSDVVSVVVVVVVVVVVVVVVVVVVVVVVVVVVVVVVVVVVVVVVD

Sequence (305 aa):
MGSLLLTSPAEDVQLAILGVFFDNGNHVPDQESLKPFLEYYKKETAELDFGVQPRISENHMTVLRTHDDIIHTVNILKGNQDSTRLEIRKLLNRDACRFASTPDHEINLAIDLSLRLWLMLNVRCPETRFLTPSAQSIQWDDTTTLRQFIVAQFPRRSLNLEPKQSRLSHMFTVSFMFTIPACFTLRDNFHTEYALPRLDEDTDKLLKQYGQEFHHLAPFDGSRMLNLNEFEFWGERLLEVYEEVFLSPPVSLRQLWSDRRSPQQWSVFWTAQIILTLTIVSCMATFVQTWASVRALRLAEESTL